Protein AF-A0A3P7K7Q7-F1 (afdb_monomer)

Foldseek 3Di:
DVVVVVVVVVLVVLVVVLVVLLVVLVVVLVVLLVLLVVLLVCLVDLVSLVPPVVLVVSLVSLVVSVVVLVVCPVSLVVSVVSLVVNLVVDDDDDVSVVSVVSNVVSVVSSVVSVVSSVVSNVSSVVSVVVVVVVVVVVVVVVVVVVVVVVVVVVDDDDPDDPVSVVVVVVVVVVVVVVVVD

InterPro domains:
  IPR002017 Spectrin repeat [PF00435] (17-125)
  IPR018159 Spectrin/alpha-actinin [SM00150] (16-125)
  IPR018159 Spectrin/alpha-actinin [cd00176] (17-180)
  IPR050774 KCMF1 and Dystrophin [PTHR12268] (2-121)

Secondary structure (DSSP, 8-state):
-HHHHHHHHHHHHHHHHHHHHHHHHHHHHHHHHHHHHHHHHHHH-TTGGG-HHHHHHHHHHHHHHHHHHHHHHHHHHHHHHHHHHHHHHS-SSHHHHHHHHHHHHHHHHHHHHHHHHHHHHHHHHHHHHHHHHHHHHHHHHHHHHHHHHHHHHH-----S-HHHHHHHHHHHHHHHHHH--

Radius of gyration: 32.77 Å; Cα contacts (8 Å, |Δi|>4): 65; chains: 1; bounding box: 76×27×100 Å

Sequence (181 aa):
MRIRRAVLEATLRSRTDFHTAFTEFEDWLGRIAESLSELETLTANTQSLKDTTKRREWIQKQKELEAELDAHEPVLRSVEEMGRKLGAGLDSGKERSEIQNRLEIVSQRWIDVRSIENSVRKRLTEAEQEWEKLTNTLSSLIGWIEDKSKEMLAQQPVGGSLSTVMAQGAWMKNVEKEMEV

Mean predicted aligned error: 9.01 Å

Organism: Strongylus vulgaris (NCBI:txid40348)

Nearest PDB structures (foldseek):
  5j1g-assembly1_A  TM=6.786E-01  e=1.436E-01  Homo sapiens
  8tn6-assembly1_C  TM=3.604E-01  e=1.978E+00  synthetic construct
  8tn1-assembly1_B  TM=3.758E-01  e=1.978E+00  synthetic construct
  4mu6-assembly1_A  TM=1.785E-01  e=4.250E+00  Legionella pneumophila subsp. pneumophila str. Philadelphia 1

Structure (mmCIF, N/CA/C/O backbone):
data_AF-A0A3P7K7Q7-F1
#
_entry.id   AF-A0A3P7K7Q7-F1
#
loop_
_atom_site.group_PDB
_atom_site.id
_atom_site.type_symbol
_atom_site.label_atom_id
_atom_site.label_alt_id
_atom_site.label_comp_id
_atom_site.label_asym_id
_atom_site.label_entity_id
_atom_site.label_seq_id
_atom_site.pdbx_PDB_ins_code
_atom_site.Cartn_x
_atom_site.Cartn_y
_atom_site.Cartn_z
_atom_site.occupancy
_atom_site.B_iso_or_equiv
_atom_site.auth_seq_id
_atom_site.auth_comp_id
_atom_site.auth_asym_id
_atom_site.auth_atom_id
_atom_site.pdbx_PDB_model_num
ATOM 1 N N . MET A 1 1 ? 17.279 2.742 -51.373 1.00 60.09 1 MET A N 1
ATOM 2 C CA . MET A 1 1 ? 17.567 4.017 -50.668 1.00 60.09 1 MET A CA 1
ATOM 3 C C . MET A 1 1 ? 16.418 4.460 -49.756 1.00 60.09 1 MET A C 1
ATOM 5 O O . MET A 1 1 ? 16.645 4.543 -48.559 1.00 60.09 1 MET A O 1
ATOM 9 N N . ARG A 1 2 ? 15.184 4.671 -50.255 1.00 70.19 2 ARG A N 1
ATOM 10 C CA . ARG A 1 2 ? 14.037 5.131 -49.430 1.00 70.19 2 ARG A CA 1
ATOM 11 C C . ARG A 1 2 ? 13.623 4.168 -48.301 1.00 70.19 2 ARG A C 1
ATOM 13 O O . ARG A 1 2 ? 13.413 4.621 -47.187 1.00 70.19 2 ARG A O 1
ATOM 20 N N . ILE A 1 3 ? 13.600 2.857 -48.563 1.00 73.31 3 ILE A N 1
ATOM 21 C CA . ILE A 1 3 ? 13.227 1.836 -47.561 1.00 73.31 3 ILE A CA 1
ATOM 22 C C . ILE A 1 3 ? 14.225 1.812 -46.393 1.00 73.31 3 ILE A C 1
ATOM 24 O O . ILE A 1 3 ? 13.826 1.892 -45.242 1.00 73.31 3 ILE A O 1
ATOM 28 N N . ARG A 1 4 ? 15.534 1.797 -46.678 1.00 73.06 4 ARG A N 1
ATOM 29 C CA . ARG A 1 4 ? 16.583 1.811 -45.642 1.00 73.06 4 ARG A CA 1
ATOM 30 C C . ARG A 1 4 ? 16.528 3.070 -44.768 1.00 73.06 4 ARG A C 1
ATOM 32 O O . ARG A 1 4 ? 16.727 2.972 -43.566 1.00 73.06 4 ARG A O 1
ATOM 39 N N . ARG A 1 5 ? 16.238 4.233 -45.362 1.00 76.25 5 ARG A N 1
ATOM 40 C CA . ARG A 1 5 ? 16.069 5.496 -44.629 1.00 76.25 5 ARG A CA 1
ATOM 41 C C . ARG A 1 5 ? 14.848 5.460 -43.704 1.00 76.25 5 ARG A C 1
ATOM 43 O O . ARG A 1 5 ? 14.991 5.774 -42.533 1.00 76.25 5 ARG A O 1
ATOM 50 N N . ALA A 1 6 ? 13.697 5.016 -44.209 1.00 78.06 6 ALA A N 1
ATOM 51 C CA . ALA A 1 6 ? 12.478 4.891 -43.409 1.00 78.06 6 ALA A CA 1
ATOM 52 C C . ALA A 1 6 ? 12.645 3.902 -42.241 1.00 78.06 6 ALA A C 1
ATOM 54 O O . ALA A 1 6 ? 12.185 4.171 -41.138 1.00 78.06 6 ALA A O 1
ATOM 55 N N . VAL A 1 7 ? 13.350 2.786 -42.465 1.00 78.94 7 VAL A N 1
ATOM 56 C CA . VAL A 1 7 ? 13.665 1.810 -41.410 1.00 78.94 7 VAL A CA 1
ATOM 57 C C . VAL A 1 7 ? 14.553 2.433 -40.330 1.00 78.94 7 VAL A C 1
ATOM 59 O O . VAL A 1 7 ? 14.232 2.318 -39.155 1.00 78.94 7 VAL A O 1
ATOM 62 N N . LEU A 1 8 ? 15.623 3.143 -40.706 1.00 78.81 8 LEU A N 1
ATOM 63 C CA . LEU A 1 8 ? 16.505 3.815 -39.743 1.00 78.81 8 LEU A CA 1
ATOM 64 C C . LEU A 1 8 ? 15.775 4.899 -38.936 1.00 78.81 8 LEU A C 1
ATOM 66 O O . LEU A 1 8 ? 15.944 4.970 -37.722 1.00 78.81 8 LEU A O 1
ATOM 70 N N . GLU A 1 9 ? 14.950 5.719 -39.593 1.00 82.56 9 GLU A N 1
ATOM 71 C CA . GLU A 1 9 ? 14.137 6.750 -38.932 1.00 82.56 9 GLU A CA 1
ATOM 72 C C . GLU A 1 9 ? 13.134 6.125 -37.943 1.00 82.56 9 GLU A C 1
ATOM 74 O O . GLU A 1 9 ? 12.992 6.615 -36.823 1.00 82.56 9 GLU A O 1
ATOM 79 N N . ALA A 1 10 ? 12.496 5.007 -38.307 1.00 78.56 10 ALA A N 1
ATOM 80 C CA . ALA A 1 10 ? 11.589 4.278 -37.419 1.00 78.56 10 ALA A CA 1
ATOM 81 C C . ALA A 1 10 ? 12.312 3.665 -36.205 1.00 78.56 10 ALA A C 1
ATOM 83 O O . ALA A 1 10 ? 11.818 3.762 -35.082 1.00 78.56 10 ALA A O 1
ATOM 84 N N . THR A 1 11 ? 13.494 3.074 -36.404 1.00 79.50 11 THR A N 1
ATOM 85 C CA . THR A 1 11 ? 14.309 2.511 -35.315 1.00 79.50 11 THR A CA 1
ATOM 86 C C . THR A 1 11 ? 14.795 3.593 -34.351 1.00 79.50 11 THR A C 1
ATOM 88 O O . THR A 1 11 ? 14.711 3.410 -33.138 1.00 79.50 11 THR A O 1
ATOM 91 N N . LEU A 1 12 ? 15.265 4.732 -34.871 1.00 82.00 12 LEU A N 1
ATOM 92 C CA . LEU A 1 12 ? 15.689 5.865 -34.045 1.00 82.00 12 LEU A CA 1
ATOM 93 C C . LEU A 1 12 ? 14.533 6.406 -33.206 1.00 82.00 12 LEU A C 1
ATOM 95 O O . LEU A 1 12 ? 14.694 6.598 -32.005 1.00 82.00 12 LEU A O 1
ATOM 99 N N . ARG A 1 13 ? 13.357 6.578 -33.817 1.00 84.88 13 ARG A N 1
ATOM 100 C CA . ARG A 1 13 ? 12.154 7.020 -33.108 1.00 84.88 13 ARG A CA 1
ATOM 101 C C . ARG A 1 13 ? 11.768 6.055 -31.988 1.00 84.88 13 ARG A C 1
ATOM 103 O O . ARG A 1 13 ? 11.627 6.485 -30.854 1.00 84.88 13 ARG A O 1
ATOM 110 N N . SER A 1 14 ? 11.694 4.755 -32.281 1.00 82.62 14 SER A N 1
ATOM 111 C CA . SER A 1 14 ? 11.372 3.734 -31.274 1.00 82.62 14 SER A CA 1
ATOM 112 C C . SER A 1 14 ? 12.354 3.725 -30.100 1.00 82.62 14 SER A C 1
ATOM 114 O O . SER A 1 14 ? 11.953 3.448 -28.973 1.00 82.62 14 SER A O 1
ATOM 116 N N . ARG A 1 15 ? 13.636 4.009 -30.353 1.00 84.81 15 ARG A N 1
ATOM 117 C CA . ARG A 1 15 ? 14.654 4.122 -29.305 1.00 84.81 15 ARG A CA 1
ATOM 118 C C . ARG A 1 15 ? 14.434 5.360 -28.437 1.00 84.81 15 ARG A C 1
ATOM 120 O O . ARG A 1 15 ? 14.507 5.256 -27.216 1.00 84.81 15 ARG A O 1
ATOM 127 N N . THR A 1 16 ? 14.178 6.518 -29.044 1.00 87.69 16 THR A N 1
ATOM 128 C CA . THR A 1 16 ? 13.884 7.751 -28.301 1.00 87.69 16 THR A CA 1
ATOM 129 C C . THR A 1 16 ? 12.627 7.591 -27.451 1.00 87.69 16 THR A C 1
ATOM 131 O O . THR A 1 16 ? 12.680 7.866 -26.256 1.00 87.69 16 THR A O 1
ATOM 134 N N . ASP A 1 17 ? 11.551 7.057 -28.034 1.00 88.69 17 ASP A N 1
ATOM 135 C CA . ASP A 1 17 ? 10.279 6.826 -27.344 1.00 88.69 17 ASP A CA 1
ATOM 136 C C . ASP A 1 17 ? 10.464 5.905 -26.120 1.00 88.69 17 ASP A C 1
ATOM 138 O O . ASP A 1 17 ? 9.928 6.188 -25.051 1.00 88.69 17 ASP A O 1
ATOM 142 N N . PHE A 1 18 ? 11.286 4.849 -26.233 1.00 89.88 18 PHE A N 1
ATOM 143 C CA . PHE A 1 18 ? 11.633 3.991 -25.094 1.00 89.88 18 PHE A CA 1
ATOM 144 C C . PHE A 1 18 ? 12.357 4.751 -23.983 1.00 89.88 18 PHE A C 1
ATOM 146 O O . PHE A 1 18 ? 11.966 4.637 -22.827 1.00 89.88 18 PHE A O 1
ATOM 153 N N . HIS A 1 19 ? 13.415 5.501 -24.303 1.00 90.19 19 HIS A N 1
ATOM 154 C CA . HIS A 1 19 ? 14.183 6.201 -23.272 1.00 90.19 19 HIS A CA 1
ATOM 155 C C . HIS A 1 19 ? 13.332 7.243 -22.543 1.00 90.19 19 HIS A C 1
ATOM 157 O O . HIS A 1 19 ? 13.436 7.344 -21.324 1.00 90.19 19 HIS A O 1
ATOM 163 N N . THR A 1 20 ? 12.471 7.964 -23.265 1.00 91.94 20 THR A N 1
ATOM 164 C CA . THR A 1 20 ? 11.519 8.906 -22.669 1.00 91.94 20 THR A CA 1
ATOM 165 C C . THR A 1 20 ? 10.537 8.189 -21.748 1.00 91.94 20 THR A C 1
ATOM 167 O O . THR A 1 20 ? 10.482 8.520 -20.568 1.00 91.94 20 THR A O 1
ATOM 170 N N . ALA A 1 21 ? 9.840 7.158 -22.239 1.00 91.06 21 ALA A N 1
ATOM 171 C CA . ALA A 1 21 ? 8.882 6.402 -21.431 1.00 91.06 21 ALA A CA 1
ATOM 172 C C . ALA A 1 21 ? 9.541 5.748 -20.205 1.00 91.06 21 ALA A C 1
ATOM 174 O O . ALA A 1 21 ? 8.939 5.652 -19.138 1.00 91.06 21 ALA A O 1
ATOM 175 N N . PHE A 1 22 ? 10.791 5.304 -20.344 1.00 93.88 22 PHE A N 1
ATOM 176 C CA . PHE A 1 22 ? 11.516 4.675 -19.253 1.00 93.88 22 PHE A CA 1
ATOM 177 C C . PHE A 1 22 ? 11.915 5.676 -18.168 1.00 93.88 22 PHE A C 1
ATOM 179 O O . PHE A 1 22 ? 11.720 5.393 -16.991 1.00 93.88 22 PHE A O 1
ATOM 186 N N . THR A 1 23 ? 12.409 6.856 -18.547 1.00 94.56 23 THR A N 1
ATOM 187 C CA . THR A 1 23 ? 12.712 7.923 -17.585 1.00 94.56 23 THR A CA 1
ATOM 188 C C . THR A 1 23 ? 11.448 8.441 -16.901 1.00 94.56 23 THR A C 1
ATOM 190 O O . THR A 1 23 ? 11.442 8.596 -15.685 1.00 94.56 23 THR A O 1
ATOM 193 N N . GLU A 1 24 ? 10.347 8.612 -17.636 1.00 95.19 24 GLU A N 1
ATOM 194 C CA . GLU A 1 24 ? 9.056 8.977 -17.038 1.00 95.19 24 GLU A CA 1
ATOM 195 C C . GLU A 1 24 ? 8.582 7.937 -16.010 1.00 95.19 24 GLU A C 1
ATOM 197 O O . GLU A 1 24 ? 8.078 8.302 -14.945 1.00 95.19 24 GLU A O 1
ATOM 202 N N . PHE A 1 25 ? 8.784 6.644 -16.295 1.00 95.75 25 PHE A N 1
ATOM 203 C CA . PHE A 1 25 ? 8.482 5.570 -15.352 1.00 95.75 25 PHE A CA 1
ATOM 204 C C . PHE A 1 25 ? 9.413 5.584 -14.131 1.00 95.75 25 PHE A C 1
ATOM 206 O O . PHE A 1 25 ? 8.941 5.402 -13.012 1.00 95.75 25 PHE A O 1
ATOM 213 N N . GLU A 1 26 ? 10.716 5.817 -14.313 1.00 95.88 26 GLU A N 1
ATOM 214 C CA . GLU A 1 26 ? 11.687 5.933 -13.214 1.00 95.88 26 GLU A CA 1
ATOM 215 C C . GLU A 1 26 ? 11.338 7.084 -12.258 1.00 95.88 26 GLU A C 1
ATOM 217 O O . GLU A 1 26 ? 11.381 6.902 -11.034 1.00 95.88 26 GLU A O 1
ATOM 222 N N . ASP A 1 27 ? 10.956 8.238 -12.810 1.00 96.88 27 ASP A N 1
ATOM 223 C CA . ASP A 1 27 ? 10.539 9.420 -12.052 1.00 96.88 27 ASP A CA 1
ATOM 224 C C . ASP A 1 27 ? 9.226 9.163 -11.308 1.00 96.88 27 ASP A C 1
ATOM 226 O O . ASP A 1 27 ? 9.094 9.464 -10.118 1.00 96.88 27 ASP A O 1
ATOM 230 N N . TRP A 1 28 ? 8.249 8.563 -11.991 1.00 97.94 28 TRP A N 1
ATOM 231 C CA . TRP A 1 28 ? 6.994 8.155 -11.372 1.00 97.94 28 TRP A CA 1
ATOM 232 C C . TRP A 1 28 ? 7.220 7.161 -10.224 1.00 97.94 28 TRP A C 1
ATOM 234 O O . TRP A 1 28 ? 6.711 7.380 -9.122 1.00 97.94 28 TRP A O 1
ATOM 244 N N . LEU A 1 29 ? 8.052 6.139 -10.440 1.00 98.00 29 LEU A N 1
ATOM 245 C CA . LEU A 1 29 ? 8.390 5.142 -9.427 1.00 98.00 29 LEU A CA 1
ATOM 246 C C . LEU A 1 29 ? 9.092 5.780 -8.217 1.00 98.00 29 LEU A C 1
ATOM 248 O O . LEU A 1 29 ? 8.905 5.336 -7.087 1.00 98.00 29 LEU A O 1
ATOM 252 N N . GLY A 1 30 ? 9.882 6.837 -8.431 1.00 97.75 30 GLY A N 1
ATOM 253 C CA . GLY A 1 30 ? 10.434 7.663 -7.354 1.00 97.75 30 GLY A CA 1
ATOM 254 C C . GLY A 1 30 ? 9.349 8.310 -6.496 1.00 97.75 30 GLY A C 1
ATOM 255 O O . GLY A 1 30 ? 9.324 8.106 -5.285 1.00 97.75 30 GLY A O 1
ATOM 256 N N . ARG A 1 31 ? 8.407 9.019 -7.125 1.00 98.19 31 ARG A N 1
ATOM 257 C CA . ARG A 1 31 ? 7.330 9.736 -6.416 1.00 98.19 31 ARG A CA 1
ATOM 258 C C . ARG A 1 31 ? 6.418 8.808 -5.617 1.00 98.19 31 ARG A C 1
ATOM 260 O O . ARG A 1 31 ? 6.040 9.133 -4.488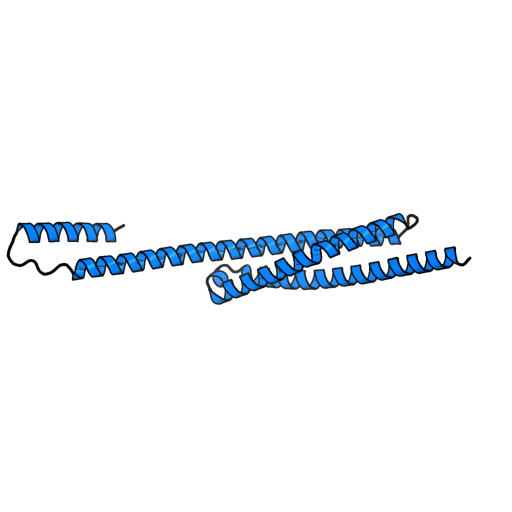 1.00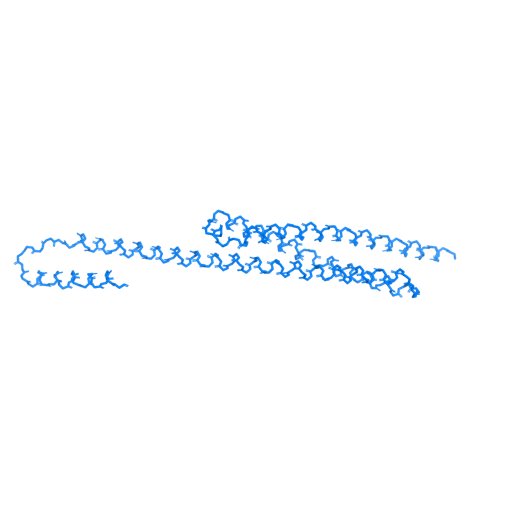 98.19 31 ARG A O 1
ATOM 267 N N . ILE A 1 32 ? 6.056 7.657 -6.187 1.00 97.81 32 ILE A N 1
ATOM 268 C CA . ILE A 1 32 ? 5.187 6.705 -5.488 1.00 97.81 32 ILE A CA 1
ATOM 269 C C . ILE A 1 32 ? 5.924 6.014 -4.337 1.00 97.81 32 ILE A C 1
ATOM 271 O O . ILE A 1 32 ? 5.333 5.811 -3.279 1.00 97.81 32 ILE A O 1
ATOM 275 N N . ALA A 1 33 ? 7.225 5.734 -4.492 1.00 97.69 33 ALA A N 1
ATOM 276 C CA . ALA A 1 33 ? 8.055 5.199 -3.416 1.00 97.69 33 ALA A CA 1
ATOM 277 C C . ALA A 1 33 ? 8.171 6.181 -2.240 1.00 97.69 33 ALA A C 1
ATOM 279 O O . ALA A 1 33 ? 8.029 5.771 -1.091 1.00 97.69 33 ALA A O 1
ATOM 280 N N . GLU A 1 34 ? 8.370 7.474 -2.512 1.00 97.75 34 GLU A N 1
ATOM 281 C CA . GLU A 1 34 ? 8.383 8.518 -1.477 1.00 97.75 34 GLU A CA 1
ATOM 282 C C . GLU A 1 34 ? 7.037 8.602 -0.748 1.00 97.75 34 GLU A C 1
ATOM 284 O O . GLU A 1 34 ? 6.997 8.562 0.482 1.00 97.75 34 GLU A O 1
ATOM 289 N N . SER A 1 35 ? 5.931 8.625 -1.499 1.00 97.75 35 SER A N 1
ATOM 290 C CA . SER A 1 35 ? 4.575 8.675 -0.931 1.00 97.75 35 SER A CA 1
ATOM 291 C C . SER A 1 35 ? 4.261 7.453 -0.058 1.00 97.75 35 SER A C 1
ATOM 293 O O . SER A 1 35 ? 3.635 7.576 0.996 1.00 97.75 35 SER A O 1
ATOM 295 N N . LEU A 1 36 ? 4.700 6.262 -0.478 1.00 97.81 36 LEU A N 1
ATOM 296 C CA . LEU A 1 36 ? 4.550 5.035 0.304 1.00 97.81 36 LEU A CA 1
ATOM 297 C C . LEU A 1 36 ? 5.446 5.018 1.540 1.00 97.81 36 LEU A C 1
ATOM 299 O O . LEU A 1 36 ? 4.994 4.574 2.590 1.00 97.81 36 LEU A O 1
ATOM 303 N N . SER A 1 37 ? 6.676 5.521 1.446 1.00 97.06 37 SER A N 1
ATOM 304 C CA . SER A 1 37 ? 7.590 5.608 2.589 1.00 97.06 37 SER A CA 1
ATOM 305 C C . SER A 1 37 ? 7.083 6.586 3.656 1.00 97.06 37 SER A C 1
ATOM 307 O O . SER A 1 37 ? 7.160 6.308 4.858 1.00 97.06 37 SER A O 1
ATOM 309 N N . GLU A 1 38 ? 6.490 7.705 3.233 1.00 96.94 38 GLU A N 1
ATOM 310 C CA . GLU A 1 38 ? 5.800 8.627 4.135 1.00 96.94 38 GLU A CA 1
ATOM 311 C C . GLU A 1 38 ? 4.637 7.919 4.843 1.00 96.94 38 GLU A C 1
ATOM 313 O O . GLU A 1 38 ? 4.545 7.945 6.074 1.00 96.94 38 GLU A O 1
ATOM 318 N N . LEU A 1 39 ? 3.787 7.217 4.089 1.00 96.75 39 LEU A N 1
ATOM 319 C CA . LEU A 1 39 ? 2.662 6.479 4.658 1.00 96.75 39 LEU A CA 1
ATOM 320 C C . LEU A 1 39 ? 3.119 5.348 5.595 1.00 96.75 39 LEU A C 1
ATOM 322 O O . LEU A 1 39 ? 2.523 5.139 6.654 1.00 96.75 39 LEU A O 1
ATOM 326 N N . GLU A 1 40 ? 4.193 4.640 5.255 1.00 96.94 40 GLU A N 1
ATOM 327 C CA . GLU A 1 40 ? 4.808 3.624 6.109 1.00 96.94 40 GLU A CA 1
ATOM 328 C C . GLU A 1 40 ? 5.269 4.221 7.440 1.00 96.94 40 GLU A C 1
ATOM 330 O O . GLU A 1 40 ? 4.994 3.654 8.500 1.00 96.94 40 GLU A O 1
ATOM 335 N N . THR A 1 41 ? 5.904 5.392 7.393 1.00 96.06 41 THR A N 1
ATOM 336 C CA . THR A 1 41 ? 6.361 6.117 8.583 1.00 96.06 41 THR A CA 1
ATOM 337 C C . THR A 1 41 ? 5.183 6.548 9.456 1.00 96.06 41 THR A C 1
ATOM 339 O O . THR A 1 41 ? 5.192 6.327 10.669 1.00 96.06 41 THR A O 1
ATOM 342 N N . LEU A 1 42 ? 4.132 7.113 8.852 1.00 94.12 42 LEU A N 1
ATOM 343 C CA . LEU A 1 42 ? 2.922 7.537 9.564 1.00 94.12 42 LEU A CA 1
ATOM 344 C C . LEU A 1 42 ? 2.216 6.360 10.250 1.00 94.12 42 LEU A C 1
ATOM 346 O O . LEU A 1 42 ? 1.773 6.470 11.397 1.00 94.12 42 LEU A O 1
ATOM 350 N N . THR A 1 43 ? 2.157 5.217 9.567 1.00 95.25 43 THR A N 1
ATOM 351 C CA . THR A 1 43 ? 1.481 4.004 10.045 1.00 95.25 43 THR A CA 1
ATOM 352 C C . THR A 1 43 ? 2.365 3.111 10.919 1.00 95.25 43 THR A C 1
ATOM 354 O O . THR A 1 43 ? 1.882 2.119 11.460 1.00 95.25 43 THR A O 1
ATOM 357 N N . ALA A 1 44 ? 3.654 3.417 11.098 1.00 93.31 44 ALA A N 1
ATOM 358 C CA . ALA A 1 44 ? 4.553 2.671 11.991 1.00 93.31 44 ALA A CA 1
ATOM 359 C C . ALA A 1 44 ? 4.172 2.809 13.467 1.00 93.31 44 ALA A C 1
ATOM 361 O O . ALA A 1 44 ? 4.364 1.878 14.251 1.00 93.31 44 ALA A O 1
ATOM 362 N N . ASN A 1 45 ? 3.589 3.945 13.851 1.00 90.44 45 ASN A N 1
ATOM 363 C CA . ASN A 1 45 ? 3.128 4.160 15.212 1.00 90.44 45 ASN A CA 1
ATOM 364 C C . ASN A 1 45 ? 1.719 3.583 15.420 1.00 90.44 45 ASN A C 1
ATOM 366 O O . ASN A 1 45 ? 0.713 4.201 15.063 1.00 90.44 45 ASN A O 1
ATOM 370 N N . THR A 1 46 ? 1.644 2.433 16.087 1.00 83.31 46 THR A N 1
ATOM 371 C CA . THR A 1 46 ? 0.384 1.748 16.416 1.00 83.31 46 THR A CA 1
ATOM 372 C C . THR A 1 46 ? -0.549 2.572 17.303 1.00 83.31 46 THR A C 1
ATOM 374 O O . THR A 1 46 ? -1.765 2.412 17.224 1.00 83.31 46 THR A O 1
ATOM 377 N N . GLN A 1 47 ? -0.032 3.505 18.108 1.00 87.69 47 GLN A N 1
ATOM 378 C CA . GLN A 1 47 ? -0.880 4.381 18.916 1.00 87.69 47 GLN A CA 1
ATOM 379 C C . GLN A 1 47 ? -1.654 5.376 18.045 1.00 87.69 47 GLN A C 1
ATOM 381 O O . GLN A 1 47 ? -2.805 5.685 18.351 1.00 87.69 47 GLN A O 1
ATOM 386 N N . SER A 1 48 ? -1.063 5.840 16.942 1.00 88.94 48 SER A N 1
ATOM 387 C CA . SER A 1 48 ? -1.742 6.735 16.002 1.00 88.94 48 SER A CA 1
ATOM 388 C C . SER A 1 48 ? -2.869 6.035 15.238 1.00 88.94 48 SER A C 1
ATOM 390 O O . SER A 1 48 ? -3.836 6.690 14.864 1.00 88.94 48 SER A O 1
ATOM 392 N N . LEU A 1 49 ? -2.786 4.711 15.055 1.00 90.50 49 LEU A N 1
ATOM 393 C CA . LEU A 1 49 ? -3.819 3.901 14.390 1.00 90.50 49 LEU A CA 1
ATOM 394 C C . LEU A 1 49 ? -5.117 3.771 15.206 1.00 90.50 49 LEU A C 1
ATOM 396 O O . LEU A 1 49 ? -6.150 3.371 14.667 1.00 90.50 49 LEU A O 1
ATOM 400 N N . LYS A 1 50 ? -5.098 4.118 16.498 1.00 88.81 50 LYS A N 1
ATOM 401 C CA . LYS A 1 50 ? -6.308 4.148 17.337 1.00 88.81 50 LYS A CA 1
ATOM 402 C C . LYS A 1 50 ? -7.210 5.342 17.021 1.00 88.81 50 LYS A C 1
ATOM 404 O O . LYS A 1 50 ? -8.405 5.291 17.300 1.00 88.81 50 LYS A O 1
ATOM 409 N N . ASP A 1 51 ? -6.657 6.403 16.437 1.00 93.31 51 ASP A N 1
ATOM 410 C CA . ASP A 1 51 ? -7.433 7.545 15.962 1.00 93.31 51 ASP A CA 1
ATOM 411 C C . ASP A 1 51 ? -8.212 7.142 14.703 1.00 93.31 51 ASP A C 1
ATOM 413 O O . ASP A 1 51 ? -7.637 6.878 13.646 1.00 93.31 51 ASP A O 1
ATOM 417 N N . THR A 1 52 ? -9.539 7.086 14.829 1.00 91.50 52 THR A N 1
ATOM 418 C CA . THR A 1 52 ? -10.435 6.642 13.751 1.00 91.50 52 THR A CA 1
ATOM 419 C C . THR A 1 52 ? -10.355 7.551 12.524 1.00 91.50 52 THR A C 1
ATOM 421 O O . THR A 1 52 ? -10.448 7.069 11.395 1.00 91.50 52 THR A O 1
ATOM 424 N N . THR A 1 53 ? -10.156 8.857 12.718 1.00 93.31 53 THR A N 1
ATOM 425 C CA . THR A 1 53 ? -10.077 9.812 11.608 1.00 93.31 53 THR A CA 1
ATOM 426 C C . THR A 1 53 ? -8.806 9.569 10.809 1.00 93.31 53 THR A C 1
ATOM 428 O O . THR A 1 53 ? -8.887 9.329 9.604 1.00 93.31 53 THR A O 1
ATOM 431 N N . LYS A 1 54 ? -7.655 9.513 11.491 1.00 94.00 54 LYS A N 1
ATOM 432 C CA . LYS A 1 54 ? -6.357 9.258 10.848 1.00 94.00 54 LYS A CA 1
ATOM 433 C C . LYS A 1 54 ? -6.312 7.900 10.169 1.00 94.00 54 LYS A C 1
ATOM 435 O O . LYS A 1 54 ? -5.882 7.797 9.026 1.00 94.00 54 LYS A O 1
ATOM 440 N N . ARG A 1 55 ? -6.787 6.849 10.846 1.00 94.69 55 ARG A N 1
ATOM 441 C CA . ARG A 1 55 ? -6.795 5.499 10.276 1.00 94.69 55 ARG A CA 1
ATOM 442 C C . ARG A 1 55 ? -7.613 5.450 8.986 1.00 94.69 55 ARG A C 1
ATOM 444 O O . ARG A 1 55 ? -7.141 4.896 7.999 1.00 94.69 55 ARG A O 1
ATOM 451 N N . ARG A 1 56 ? -8.792 6.081 8.955 1.00 94.75 56 ARG A N 1
ATOM 452 C CA . ARG A 1 56 ? -9.631 6.154 7.749 1.00 94.75 56 ARG A CA 1
ATOM 453 C C . ARG A 1 56 ? -8.958 6.931 6.615 1.00 94.75 56 ARG A C 1
ATOM 455 O O . ARG A 1 56 ? -9.017 6.487 5.471 1.00 94.75 56 ARG A O 1
ATOM 462 N N . GLU A 1 57 ? -8.309 8.053 6.920 1.00 96.31 57 GLU A N 1
ATOM 463 C CA . GLU A 1 57 ? -7.530 8.829 5.944 1.00 96.31 57 GLU A CA 1
ATOM 464 C C . GLU A 1 57 ? -6.377 8.004 5.356 1.00 96.31 57 GLU A C 1
ATOM 466 O O . GLU A 1 57 ? -6.199 7.962 4.140 1.00 96.31 57 GLU A O 1
ATOM 471 N N . TRP A 1 58 ? -5.633 7.283 6.195 1.00 97.50 58 TRP A N 1
ATOM 472 C CA . TRP A 1 58 ? -4.521 6.440 5.754 1.00 97.50 58 TRP A CA 1
ATOM 473 C C . TRP A 1 58 ? -4.967 5.212 4.965 1.00 97.50 58 TRP A C 1
ATOM 475 O O . TRP A 1 58 ? -4.306 4.862 3.992 1.00 97.50 58 TRP A O 1
ATOM 485 N N . ILE A 1 59 ? -6.099 4.594 5.317 1.00 97.19 59 ILE A N 1
ATOM 486 C CA . ILE A 1 59 ? -6.715 3.527 4.512 1.00 97.19 59 ILE A CA 1
ATOM 487 C C . ILE A 1 59 ? -7.087 4.057 3.126 1.00 97.19 59 ILE A C 1
ATOM 489 O O . ILE A 1 59 ? -6.822 3.398 2.124 1.00 97.19 59 ILE A O 1
ATOM 493 N N . GLN A 1 60 ? -7.686 5.246 3.049 1.00 97.75 60 GLN A N 1
ATOM 494 C CA . GLN A 1 60 ? -8.036 5.853 1.768 1.00 97.75 60 GLN A CA 1
ATOM 495 C C . GLN A 1 60 ? -6.782 6.142 0.932 1.00 97.75 60 GLN A C 1
ATOM 497 O O . GLN A 1 60 ? -6.726 5.770 -0.239 1.00 97.75 60 GLN A O 1
ATOM 502 N N . LYS A 1 61 ? -5.745 6.717 1.551 1.00 97.69 61 LYS A N 1
ATOM 503 C CA . LYS A 1 61 ? -4.469 6.985 0.883 1.00 97.69 61 LYS A CA 1
ATOM 504 C C . LYS A 1 61 ? -3.776 5.704 0.409 1.00 97.69 61 LYS A C 1
ATOM 506 O O . LYS A 1 61 ? -3.259 5.683 -0.703 1.00 97.69 61 LYS A O 1
ATOM 511 N N . GLN A 1 62 ? -3.781 4.638 1.214 1.00 98.06 62 GLN A N 1
ATOM 512 C CA . GLN A 1 62 ? -3.234 3.336 0.816 1.00 98.06 62 GLN A CA 1
ATOM 513 C C . GLN A 1 62 ? -3.953 2.798 -0.427 1.00 98.06 62 GLN A C 1
ATOM 515 O O . GLN A 1 62 ? -3.280 2.402 -1.371 1.00 98.06 62 GLN A O 1
ATOM 520 N N . LYS A 1 63 ? -5.290 2.853 -0.472 1.00 98.19 63 LYS A N 1
ATOM 521 C CA . LYS A 1 63 ? -6.074 2.402 -1.636 1.00 98.19 63 LYS A CA 1
ATOM 522 C C . LYS A 1 63 ? -5.786 3.205 -2.902 1.00 98.19 63 LYS A C 1
ATOM 524 O O . LYS A 1 63 ? -5.767 2.643 -3.992 1.00 98.19 63 LYS A O 1
ATOM 529 N N . GLU A 1 64 ? -5.579 4.513 -2.774 1.00 98.25 64 GLU A N 1
ATOM 530 C CA . GLU A 1 64 ? -5.189 5.367 -3.903 1.00 98.25 64 GLU A CA 1
ATOM 531 C C . GLU A 1 64 ? -3.818 4.970 -4.459 1.00 98.25 64 GLU A C 1
ATOM 533 O O . GLU A 1 64 ? -3.668 4.836 -5.671 1.00 98.25 64 GLU A O 1
ATOM 538 N N . LEU A 1 65 ? -2.841 4.729 -3.578 1.00 97.88 65 LEU A N 1
ATOM 539 C CA . LEU A 1 65 ? -1.500 4.283 -3.966 1.00 97.88 65 LEU A CA 1
ATOM 540 C C . LEU A 1 65 ? -1.522 2.873 -4.578 1.00 97.88 65 LEU A C 1
ATOM 542 O O . LEU A 1 65 ? -0.841 2.630 -5.569 1.00 97.88 65 LEU A O 1
ATOM 546 N N . GLU A 1 66 ? -2.327 1.957 -4.032 1.00 98.19 66 GLU A N 1
ATOM 547 C CA . GLU A 1 66 ? -2.544 0.614 -4.588 1.00 98.19 66 GLU A CA 1
ATOM 548 C C . GLU A 1 66 ? -3.128 0.690 -6.006 1.00 98.19 66 GLU A C 1
ATOM 550 O O . GLU A 1 66 ? -2.590 0.078 -6.928 1.00 98.19 66 GLU A O 1
ATOM 555 N N . ALA A 1 67 ? -4.157 1.518 -6.213 1.00 98.12 67 ALA A N 1
ATOM 556 C CA . ALA A 1 67 ? -4.748 1.729 -7.531 1.00 98.12 67 ALA A CA 1
ATOM 557 C C . ALA A 1 67 ? -3.755 2.349 -8.530 1.00 98.12 67 ALA A C 1
ATOM 559 O O . ALA A 1 67 ? -3.742 1.976 -9.705 1.00 98.12 67 ALA A O 1
ATOM 560 N N . GLU A 1 68 ? -2.915 3.284 -8.081 1.00 97.31 68 GLU A N 1
ATOM 56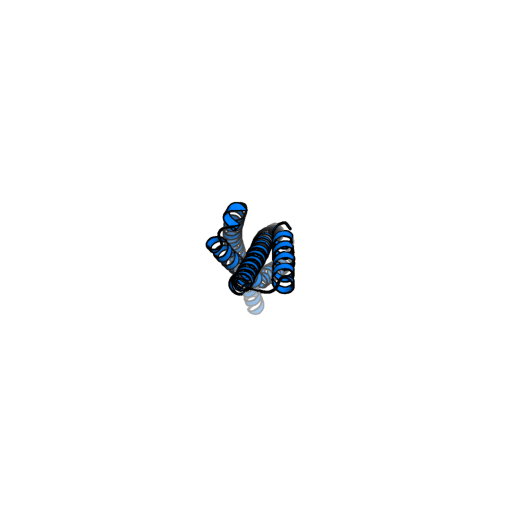1 C CA . GLU A 1 68 ? -1.881 3.893 -8.919 1.00 97.31 68 GLU A CA 1
ATOM 562 C C . GLU A 1 68 ? -0.802 2.878 -9.322 1.00 97.31 68 GLU A C 1
ATOM 564 O O . GLU A 1 68 ? -0.411 2.844 -10.492 1.00 97.31 68 GLU A O 1
ATOM 569 N N . LEU A 1 69 ? -0.366 2.014 -8.397 1.00 97.62 69 LEU A N 1
ATOM 570 C CA . LEU A 1 69 ? 0.536 0.900 -8.698 1.00 97.62 69 LEU A CA 1
ATOM 571 C C . LEU A 1 69 ? -0.092 -0.047 -9.721 1.00 97.62 69 LEU A C 1
ATOM 573 O O . LEU A 1 69 ? 0.504 -0.309 -10.762 1.00 97.62 69 LEU A O 1
ATOM 577 N N . ASP A 1 70 ? -1.311 -0.516 -9.477 1.00 97.62 70 ASP A N 1
ATOM 578 C CA . ASP A 1 70 ? -1.972 -1.471 -10.367 1.00 97.62 70 ASP A CA 1
ATOM 579 C C . ASP A 1 70 ? -2.168 -0.894 -11.786 1.00 97.62 70 ASP A C 1
ATOM 581 O O . ASP A 1 70 ? -2.012 -1.607 -12.780 1.00 97.62 70 ASP A O 1
ATOM 585 N N . ALA A 1 71 ? -2.422 0.416 -11.907 1.00 96.56 71 ALA A N 1
ATOM 586 C CA . ALA A 1 71 ? -2.518 1.106 -13.195 1.00 96.56 71 ALA A CA 1
ATOM 587 C C . ALA A 1 71 ? -1.179 1.198 -13.955 1.00 96.56 71 ALA A C 1
ATOM 589 O O . ALA A 1 71 ? -1.179 1.254 -15.188 1.00 96.56 71 ALA A O 1
ATOM 590 N N . HIS A 1 72 ? -0.045 1.199 -13.250 1.00 96.25 72 HIS A N 1
ATOM 591 C CA . HIS A 1 72 ? 1.296 1.305 -13.839 1.00 96.25 72 HIS A CA 1
ATOM 592 C C . HIS A 1 72 ? 1.988 -0.044 -14.053 1.00 96.25 72 HIS A C 1
ATOM 594 O O . HIS A 1 72 ? 2.989 -0.113 -14.770 1.00 96.25 72 HIS A O 1
ATOM 600 N N . GLU A 1 73 ? 1.443 -1.139 -13.523 1.00 95.56 73 GLU A N 1
ATOM 601 C CA . GLU A 1 73 ? 1.972 -2.481 -13.770 1.00 95.56 73 GLU A CA 1
ATOM 602 C C . GLU A 1 73 ? 2.054 -2.841 -15.276 1.00 95.56 73 GLU A C 1
ATOM 604 O O . GLU A 1 73 ? 3.071 -3.395 -15.710 1.00 95.56 73 GLU A O 1
ATOM 609 N N . PRO A 1 74 ? 1.073 -2.489 -16.136 1.00 95.25 74 PRO A N 1
ATOM 610 C CA . PRO A 1 74 ? 1.197 -2.684 -17.582 1.00 95.25 74 PRO A CA 1
ATOM 611 C C . PRO A 1 74 ? 2.312 -1.842 -18.219 1.00 95.25 74 PRO A C 1
ATOM 613 O O . PRO A 1 74 ? 2.931 -2.281 -19.192 1.00 95.25 74 PRO A O 1
ATOM 616 N N . VAL A 1 75 ? 2.584 -0.647 -17.682 1.00 92.81 75 VAL A N 1
ATOM 617 C CA . VAL A 1 75 ? 3.642 0.249 -18.178 1.00 92.81 75 VAL A CA 1
ATOM 618 C C . VAL A 1 75 ? 5.011 -0.365 -17.910 1.00 92.81 75 VAL A C 1
ATOM 620 O O . VAL A 1 75 ? 5.818 -0.437 -18.837 1.00 92.81 75 VAL A O 1
ATOM 623 N N . LEU A 1 76 ? 5.235 -0.905 -16.706 1.00 93.00 76 LEU A N 1
ATOM 624 C CA . LEU A 1 76 ? 6.450 -1.655 -16.371 1.00 93.00 76 LEU A CA 1
ATOM 625 C C . LEU A 1 76 ? 6.697 -2.783 -17.380 1.00 93.00 76 LEU A C 1
ATOM 627 O O . LEU A 1 76 ? 7.761 -2.846 -17.993 1.00 93.00 76 LEU A O 1
ATOM 631 N N . ARG A 1 77 ? 5.681 -3.620 -17.632 1.00 94.25 77 ARG A N 1
ATOM 632 C CA . ARG A 1 77 ? 5.780 -4.729 -18.599 1.00 94.25 77 ARG A CA 1
ATOM 633 C C . ARG A 1 77 ? 6.097 -4.234 -20.012 1.00 94.25 77 ARG A C 1
ATOM 635 O O . ARG A 1 77 ? 6.885 -4.854 -20.726 1.00 94.25 77 ARG A O 1
ATOM 642 N N . SER A 1 78 ? 5.491 -3.121 -20.429 1.00 92.62 78 SER A N 1
ATOM 643 C CA . SER A 1 78 ? 5.740 -2.518 -21.742 1.00 92.62 78 SER A CA 1
ATOM 644 C C . SER A 1 78 ? 7.172 -1.994 -21.867 1.00 92.62 78 SER A C 1
ATOM 646 O O . SER A 1 78 ? 7.817 -2.205 -22.894 1.00 92.62 78 SER A O 1
ATOM 648 N N . VAL A 1 79 ? 7.684 -1.333 -20.828 1.00 91.88 79 VAL A N 1
ATOM 649 C CA . VAL A 1 79 ? 9.065 -0.839 -20.755 1.00 91.88 79 VAL A CA 1
ATOM 650 C C . VAL A 1 79 ? 10.058 -2.003 -20.778 1.00 91.88 79 VAL A C 1
ATOM 652 O O . VAL A 1 79 ? 11.002 -1.973 -21.565 1.00 91.88 79 VAL A O 1
ATOM 655 N N . GLU A 1 80 ? 9.823 -3.065 -20.006 1.00 91.19 80 GLU A N 1
ATOM 656 C CA . GLU A 1 80 ? 10.662 -4.272 -20.009 1.00 91.19 80 GLU A CA 1
ATOM 657 C C . GLU A 1 80 ? 10.706 -4.943 -21.389 1.00 91.19 80 GLU A C 1
ATOM 659 O O . GLU A 1 80 ? 11.776 -5.322 -21.874 1.00 91.19 80 GLU A O 1
ATOM 664 N N . GLU A 1 81 ? 9.558 -5.064 -22.058 1.00 91.56 81 GLU A N 1
ATOM 665 C CA . GLU A 1 81 ? 9.469 -5.666 -23.389 1.00 91.56 81 GLU A CA 1
ATOM 666 C C . GLU A 1 81 ? 10.151 -4.802 -24.461 1.00 91.56 81 GLU A C 1
ATOM 668 O O . GLU A 1 81 ? 10.892 -5.320 -25.303 1.00 91.56 81 GLU A O 1
ATOM 673 N N . MET A 1 82 ? 9.949 -3.479 -24.433 1.00 89.25 82 MET A N 1
ATOM 674 C CA . MET A 1 82 ? 10.642 -2.552 -25.336 1.00 89.25 82 MET A CA 1
ATOM 675 C C . MET A 1 82 ? 12.154 -2.572 -25.105 1.00 89.25 82 MET A C 1
ATOM 677 O O . MET A 1 82 ? 12.918 -2.660 -26.068 1.00 89.25 82 MET A O 1
ATOM 681 N N . GLY A 1 83 ? 12.591 -2.568 -23.846 1.00 88.38 83 GLY A N 1
ATOM 682 C CA . GLY A 1 83 ? 14.001 -2.634 -23.486 1.00 88.38 83 GLY A CA 1
ATOM 683 C C . GLY A 1 83 ? 14.660 -3.940 -23.936 1.00 88.38 83 GLY A C 1
ATOM 684 O O . GLY A 1 83 ? 15.763 -3.917 -24.483 1.00 88.38 83 GLY A O 1
ATOM 685 N N . ARG A 1 84 ? 13.952 -5.073 -23.833 1.00 87.75 84 ARG A N 1
ATOM 686 C CA . ARG A 1 84 ? 14.414 -6.370 -24.354 1.00 87.75 84 ARG A CA 1
ATOM 687 C C . ARG A 1 84 ? 14.551 -6.369 -25.877 1.00 87.75 84 ARG A C 1
ATOM 689 O O . ARG A 1 84 ? 15.558 -6.854 -26.395 1.00 87.75 84 ARG A O 1
ATOM 696 N N . LYS A 1 85 ? 13.574 -5.808 -26.602 1.00 86.94 85 LYS A N 1
ATOM 697 C CA . LYS A 1 85 ? 13.617 -5.676 -28.072 1.00 86.94 85 LYS A CA 1
ATOM 698 C C . LYS A 1 85 ? 14.774 -4.799 -28.534 1.00 86.94 85 LYS A C 1
ATOM 700 O O . LYS A 1 85 ? 15.495 -5.185 -29.452 1.00 86.94 85 LYS A O 1
ATOM 705 N N . LEU A 1 86 ? 14.978 -3.654 -27.885 1.00 84.06 86 LEU A N 1
ATOM 706 C CA . LEU A 1 86 ? 16.106 -2.770 -28.175 1.00 84.06 86 LEU A CA 1
ATOM 707 C C . LEU A 1 86 ? 17.434 -3.464 -27.863 1.00 84.06 86 LEU A C 1
ATOM 709 O O . LEU A 1 86 ? 18.321 -3.479 -28.709 1.00 84.06 86 LEU A O 1
ATOM 713 N N . GLY A 1 87 ? 17.542 -4.143 -26.719 1.00 83.19 87 GLY A N 1
ATOM 714 C CA . GLY A 1 87 ? 18.725 -4.923 -26.356 1.00 83.19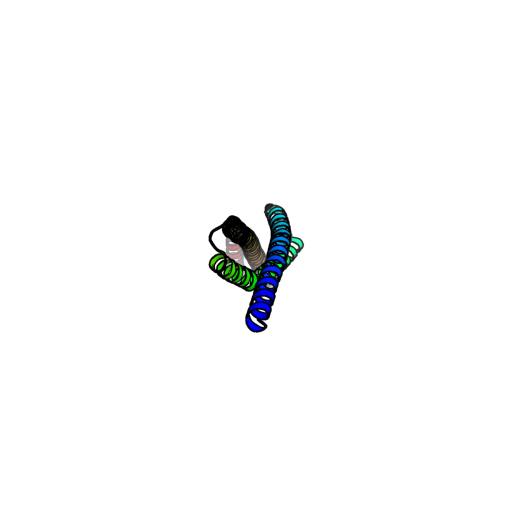 87 GLY A CA 1
ATOM 715 C C . GLY A 1 87 ? 19.052 -6.056 -27.338 1.00 83.19 87 GLY A C 1
ATOM 716 O O . GLY A 1 87 ? 20.226 -6.347 -27.557 1.00 83.19 87 GLY A O 1
ATOM 717 N N . ALA A 1 88 ? 18.043 -6.678 -27.954 1.00 81.38 88 ALA A N 1
ATOM 718 C CA . ALA A 1 88 ? 18.229 -7.712 -28.975 1.00 81.38 88 ALA A CA 1
ATOM 719 C C . ALA A 1 88 ? 18.658 -7.151 -30.343 1.00 81.38 88 ALA A C 1
ATOM 721 O O . ALA A 1 88 ? 19.339 -7.847 -31.092 1.00 81.38 88 ALA A O 1
ATOM 722 N N . GLY A 1 89 ? 18.262 -5.916 -30.668 1.00 73.38 89 GLY A N 1
ATOM 723 C CA . GLY A 1 89 ? 18.620 -5.234 -31.917 1.00 73.38 89 GLY A CA 1
ATOM 724 C C . GLY A 1 89 ? 19.971 -4.511 -31.889 1.00 73.38 89 GLY A C 1
ATOM 725 O O . GLY A 1 89 ? 20.440 -4.067 -32.935 1.00 73.38 89 GLY A O 1
ATOM 726 N N . LEU A 1 90 ? 20.589 -4.378 -30.712 1.00 74.44 90 LEU A N 1
ATOM 727 C CA . LEU A 1 90 ? 21.919 -3.800 -30.536 1.00 74.44 90 LEU A CA 1
ATOM 728 C C . LEU A 1 90 ? 22.991 -4.894 -30.661 1.00 74.44 90 LEU A C 1
ATOM 730 O O . LEU A 1 90 ? 22.971 -5.877 -29.912 1.00 74.44 90 LEU A O 1
ATOM 734 N N . ASP A 1 91 ? 23.968 -4.696 -31.552 1.00 63.22 91 ASP A N 1
ATOM 735 C CA . ASP A 1 91 ? 25.200 -5.490 -31.546 1.00 63.22 91 ASP A CA 1
ATOM 736 C C . ASP A 1 91 ? 25.875 -5.330 -30.174 1.00 63.22 91 ASP A C 1
ATOM 738 O O . ASP A 1 91 ? 25.985 -4.221 -29.644 1.00 63.22 91 ASP A O 1
ATOM 742 N N . SER A 1 92 ? 26.253 -6.453 -29.557 1.00 61.34 92 SER A N 1
ATOM 743 C CA . SER A 1 92 ? 26.721 -6.539 -28.167 1.00 61.34 92 SER A CA 1
ATOM 744 C C . SER A 1 92 ? 27.703 -5.417 -27.804 1.00 61.34 92 SER A C 1
ATOM 746 O O . SER A 1 92 ? 28.815 -5.364 -28.329 1.00 61.34 92 SER A O 1
ATOM 748 N N . GLY A 1 93 ? 27.294 -4.539 -26.884 1.00 78.00 93 GLY A N 1
ATOM 749 C CA . GLY A 1 93 ? 28.052 -3.352 -26.499 1.00 78.00 93 GLY A CA 1
ATOM 750 C C . GLY A 1 93 ? 27.528 -2.691 -25.221 1.00 78.00 93 GLY A C 1
ATOM 751 O O . GLY A 1 93 ? 26.534 -3.127 -24.639 1.00 78.00 93 GLY A O 1
ATOM 752 N N . LYS A 1 94 ? 28.207 -1.612 -24.809 1.00 80.31 94 LYS A N 1
ATOM 753 C CA . LYS A 1 94 ? 27.966 -0.840 -23.571 1.00 80.31 9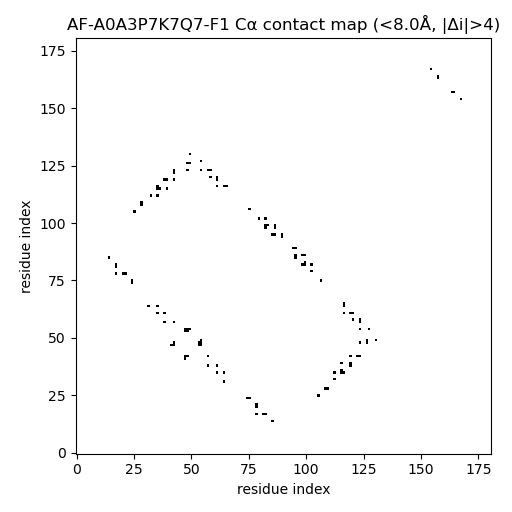4 LYS A CA 1
ATOM 754 C C . LYS A 1 94 ? 26.505 -0.401 -23.383 1.00 80.31 94 LYS A C 1
ATOM 756 O O . LYS A 1 94 ? 25.994 -0.414 -22.268 1.00 80.31 94 LYS A O 1
ATOM 761 N N . GLU A 1 95 ? 25.828 -0.052 -24.472 1.00 80.75 95 GLU A N 1
ATOM 762 C CA . GLU A 1 95 ? 24.439 0.420 -24.446 1.00 80.75 95 GLU A CA 1
ATOM 763 C C . GLU A 1 95 ? 23.453 -0.678 -24.017 1.00 80.75 95 GLU A C 1
ATOM 765 O O . GLU A 1 95 ? 22.570 -0.446 -23.194 1.00 80.75 95 GLU A O 1
ATOM 770 N N . ARG A 1 96 ? 23.641 -1.909 -24.508 1.00 84.62 96 ARG A N 1
ATOM 771 C CA . ARG A 1 96 ? 22.798 -3.050 -24.131 1.00 84.62 96 ARG A CA 1
ATOM 772 C C . ARG A 1 96 ? 22.923 -3.368 -22.640 1.00 84.62 96 ARG A C 1
ATOM 774 O O . ARG A 1 96 ? 21.912 -3.617 -21.991 1.00 84.62 96 ARG A O 1
ATOM 781 N N . SER A 1 97 ? 24.145 -3.351 -22.100 1.00 86.62 97 SER A N 1
ATOM 782 C CA . SER A 1 97 ? 24.370 -3.574 -20.666 1.00 86.62 97 SER A CA 1
ATOM 783 C C . SER A 1 97 ? 23.770 -2.469 -19.800 1.00 86.62 97 SER A C 1
ATOM 785 O O . SER A 1 97 ? 23.267 -2.751 -18.720 1.00 86.62 97 SER A O 1
ATOM 787 N N . GLU A 1 98 ? 23.791 -1.221 -20.272 1.00 88.50 98 GLU A N 1
ATOM 788 C CA . GLU A 1 98 ? 23.209 -0.092 -19.546 1.00 88.50 98 GLU A CA 1
ATOM 789 C C . GLU A 1 98 ? 21.684 -0.206 -19.447 1.00 88.50 98 GLU A C 1
ATOM 791 O O . GLU A 1 98 ? 21.133 -0.069 -18.357 1.00 88.50 98 GLU A O 1
ATOM 796 N N . ILE A 1 99 ? 21.008 -0.523 -20.559 1.00 88.25 99 ILE A N 1
ATOM 797 C CA . ILE A 1 99 ? 19.554 -0.744 -20.576 1.00 88.25 99 ILE A CA 1
ATOM 798 C C . ILE A 1 99 ? 19.180 -1.907 -19.651 1.00 88.25 99 ILE A C 1
ATOM 800 O O . ILE A 1 99 ? 18.265 -1.768 -18.844 1.00 88.25 99 ILE A O 1
ATOM 804 N N . GLN A 1 100 ? 19.905 -3.026 -19.730 1.00 90.12 100 GLN A N 1
ATOM 805 C CA . GLN A 1 100 ? 19.637 -4.199 -18.897 1.00 90.12 100 GLN A CA 1
ATOM 806 C C . GLN A 1 100 ? 19.800 -3.894 -17.401 1.00 90.12 100 GLN A C 1
ATOM 808 O O . GLN A 1 100 ? 18.910 -4.206 -16.617 1.00 90.12 100 GLN A O 1
ATOM 813 N N . ASN A 1 101 ? 20.891 -3.226 -17.015 1.00 92.50 101 ASN A N 1
ATOM 814 C CA . ASN A 1 101 ? 21.132 -2.844 -15.623 1.00 92.50 101 ASN A CA 1
ATOM 815 C C . ASN A 1 101 ? 20.041 -1.901 -15.094 1.00 92.50 101 ASN A C 1
ATOM 817 O O . ASN A 1 101 ? 19.529 -2.084 -13.995 1.00 92.50 101 ASN A O 1
ATOM 821 N N . ARG A 1 102 ? 19.635 -0.903 -15.889 1.00 92.75 102 ARG A N 1
ATOM 822 C CA . ARG A 1 102 ? 18.545 -0.001 -15.493 1.00 92.75 102 ARG A CA 1
ATOM 823 C C . ARG A 1 102 ? 17.222 -0.746 -15.320 1.00 92.75 102 ARG A C 1
ATOM 825 O O . ARG A 1 102 ? 16.519 -0.491 -14.348 1.00 92.75 102 ARG A O 1
ATOM 832 N N . LEU A 1 103 ? 16.886 -1.672 -16.223 1.00 93.88 103 LEU A N 1
ATOM 833 C CA . LEU A 1 103 ? 15.677 -2.496 -16.102 1.00 93.88 103 LEU A CA 1
ATOM 834 C C . LEU A 1 103 ? 15.695 -3.341 -14.825 1.00 93.88 103 LEU A C 1
ATOM 836 O O . LEU A 1 103 ? 14.688 -3.404 -14.129 1.00 93.88 103 LEU A O 1
ATOM 840 N N . GLU A 1 104 ? 16.837 -3.943 -14.489 1.00 94.75 104 GLU A N 1
ATOM 841 C CA . GLU A 1 104 ? 17.006 -4.711 -13.251 1.00 94.75 104 GLU A CA 1
ATOM 842 C C . GLU A 1 104 ? 16.816 -3.838 -12.007 1.00 94.75 104 GLU A C 1
ATOM 844 O O . GLU A 1 104 ? 16.066 -4.213 -11.107 1.00 94.75 104 GLU A O 1
ATOM 849 N N . ILE A 1 105 ? 17.416 -2.643 -11.981 1.00 95.06 105 ILE A N 1
ATOM 850 C CA . ILE A 1 105 ? 17.238 -1.678 -10.886 1.00 95.06 105 ILE A CA 1
ATOM 851 C C . ILE A 1 105 ? 15.762 -1.296 -10.734 1.00 95.06 105 ILE A C 1
ATOM 853 O O . ILE A 1 105 ? 15.238 -1.277 -9.621 1.00 95.06 105 ILE A O 1
ATOM 857 N N . VAL A 1 106 ? 15.080 -0.990 -11.837 1.00 95.69 106 VAL A N 1
ATOM 858 C CA . VAL A 1 106 ? 13.671 -0.583 -11.820 1.00 95.69 106 VAL A CA 1
ATOM 859 C C . VAL A 1 106 ? 12.755 -1.727 -11.383 1.00 95.69 106 VAL A C 1
ATOM 861 O O . VAL A 1 106 ? 11.863 -1.506 -10.566 1.00 95.69 106 VAL A O 1
ATOM 864 N N . SER A 1 107 ? 13.003 -2.947 -11.859 1.00 95.38 107 SER A N 1
ATOM 865 C CA . SER A 1 107 ? 12.254 -4.142 -11.462 1.00 95.38 107 SER A CA 1
ATOM 866 C C . SER A 1 107 ? 12.449 -4.459 -9.974 1.00 95.38 107 SER A C 1
ATOM 868 O O . SER A 1 107 ? 11.476 -4.706 -9.262 1.00 95.38 107 SER A O 1
ATOM 870 N N . GLN A 1 108 ? 13.674 -4.334 -9.450 1.00 97.25 108 GLN A N 1
ATOM 871 C CA . GLN A 1 108 ? 13.926 -4.490 -8.015 1.00 97.25 108 GLN A CA 1
ATOM 872 C C . GLN A 1 108 ? 13.213 -3.410 -7.192 1.00 97.25 108 GLN A C 1
ATOM 874 O O . GLN A 1 108 ? 12.507 -3.731 -6.239 1.00 97.25 108 GLN A O 1
ATOM 879 N N . ARG A 1 109 ? 13.322 -2.135 -7.589 1.00 97.44 109 ARG A N 1
ATOM 880 C CA . ARG A 1 109 ? 12.619 -1.033 -6.911 1.00 97.44 109 ARG A CA 1
ATOM 881 C C . ARG A 1 109 ? 11.107 -1.236 -6.914 1.00 97.44 109 ARG A C 1
ATOM 883 O O . ARG A 1 109 ? 10.458 -0.946 -5.916 1.00 97.44 109 ARG A O 1
ATOM 890 N N . TRP A 1 110 ? 10.543 -1.740 -8.009 1.00 97.88 110 TRP A N 1
ATOM 891 C CA . TRP A 1 110 ? 9.125 -2.081 -8.086 1.00 97.88 110 TRP A CA 1
ATOM 892 C C . TRP A 1 110 ? 8.728 -3.141 -7.053 1.00 97.88 110 TRP A C 1
ATOM 894 O O . TRP A 1 110 ? 7.725 -2.980 -6.354 1.00 97.88 110 TRP A O 1
ATOM 904 N N . ILE A 1 111 ? 9.524 -4.207 -6.925 1.00 97.94 111 ILE A N 1
ATOM 905 C CA . ILE A 1 111 ? 9.306 -5.262 -5.925 1.00 97.94 111 ILE A CA 1
ATOM 906 C C . ILE A 1 111 ? 9.350 -4.675 -4.510 1.00 97.94 111 ILE A C 1
ATOM 908 O O . ILE A 1 111 ? 8.460 -4.958 -3.706 1.00 97.94 111 ILE A O 1
ATOM 912 N N . ASP A 1 112 ? 10.339 -3.831 -4.218 1.00 97.75 112 ASP A N 1
ATOM 913 C CA . ASP A 1 112 ? 10.493 -3.198 -2.906 1.00 97.75 112 ASP A CA 1
ATOM 914 C C . ASP A 1 112 ? 9.285 -2.305 -2.576 1.00 97.75 112 ASP A C 1
ATOM 916 O O . ASP A 1 112 ? 8.701 -2.411 -1.497 1.00 97.75 112 ASP A O 1
ATOM 920 N N . VAL A 1 113 ? 8.842 -1.490 -3.538 1.00 98.12 113 VAL A N 1
ATOM 921 C CA . VAL A 1 113 ? 7.652 -0.635 -3.418 1.00 98.12 113 VAL A CA 1
ATOM 922 C C . VAL A 1 113 ? 6.390 -1.462 -3.152 1.00 98.12 113 VAL A C 1
ATOM 924 O O . VAL A 1 113 ? 5.625 -1.138 -2.242 1.00 98.12 113 VAL A O 1
ATOM 927 N N . ARG A 1 114 ? 6.184 -2.568 -3.881 1.00 98.19 114 ARG A N 1
ATOM 928 C CA . ARG A 1 114 ? 5.050 -3.480 -3.639 1.00 98.19 114 ARG A CA 1
ATOM 929 C C . ARG A 1 114 ? 5.146 -4.165 -2.277 1.00 98.19 114 ARG A C 1
ATOM 931 O O . ARG A 1 114 ? 4.120 -4.423 -1.654 1.00 98.19 114 ARG A O 1
ATOM 938 N N . SER A 1 115 ? 6.346 -4.465 -1.792 1.00 98.25 115 SER A N 1
ATOM 939 C CA . SER A 1 115 ? 6.543 -5.038 -0.456 1.00 98.25 115 SER A CA 1
ATOM 940 C C . SER A 1 115 ? 6.119 -4.060 0.647 1.00 98.25 115 SER A C 1
ATOM 942 O O . SER A 1 115 ? 5.362 -4.431 1.550 1.00 98.25 115 SER A O 1
ATOM 944 N N . ILE A 1 116 ? 6.540 -2.794 0.538 1.00 97.38 116 ILE A N 1
ATOM 945 C CA . ILE A 1 116 ? 6.163 -1.724 1.474 1.00 97.38 116 ILE A CA 1
ATOM 946 C C . ILE A 1 116 ? 4.647 -1.510 1.460 1.00 97.38 116 ILE A C 1
ATOM 948 O O . ILE A 1 116 ? 4.020 -1.519 2.520 1.00 97.38 116 ILE A O 1
ATOM 952 N N . GLU A 1 117 ? 4.043 -1.384 0.275 1.00 98.25 117 GLU A N 1
ATOM 953 C CA . GLU A 1 117 ? 2.592 -1.225 0.127 1.00 98.25 117 GLU A CA 1
ATOM 954 C C . GLU A 1 117 ? 1.829 -2.349 0.842 1.00 98.25 117 GLU A C 1
ATOM 956 O O . GLU A 1 117 ? 0.965 -2.078 1.678 1.00 98.25 117 GLU A O 1
ATOM 961 N N . ASN A 1 118 ? 2.224 -3.605 0.622 1.00 98.19 118 ASN A N 1
ATOM 962 C CA . ASN A 1 118 ? 1.595 -4.755 1.264 1.00 98.19 118 ASN A CA 1
ATOM 963 C C . ASN A 1 118 ? 1.737 -4.734 2.794 1.00 98.19 118 ASN A C 1
ATOM 965 O O . ASN A 1 118 ? 0.795 -5.084 3.510 1.00 98.19 118 ASN A O 1
ATOM 969 N N . SER A 1 119 ? 2.902 -4.326 3.307 1.00 97.56 119 SER A N 1
ATOM 970 C CA . SER A 1 119 ? 3.153 -4.176 4.747 1.00 97.56 119 SER A CA 1
ATOM 971 C C . SER A 1 119 ? 2.229 -3.126 5.371 1.00 97.56 119 SER A C 1
ATOM 973 O O . SER A 1 119 ? 1.594 -3.384 6.400 1.00 97.56 119 SER A O 1
ATOM 975 N N . VAL A 1 120 ? 2.099 -1.966 4.721 1.00 97.69 120 VAL A N 1
ATOM 976 C CA . VAL A 1 120 ? 1.209 -0.878 5.149 1.00 97.69 120 VAL A CA 1
ATOM 977 C C . VAL A 1 120 ? -0.252 -1.322 5.110 1.00 97.69 120 VAL A C 1
ATOM 979 O O . VAL A 1 120 ? -0.965 -1.183 6.107 1.00 97.69 120 VAL A O 1
ATOM 982 N N . ARG A 1 121 ? -0.693 -1.920 3.998 1.00 97.94 121 ARG A N 1
ATOM 983 C CA . ARG A 1 121 ? -2.057 -2.434 3.812 1.00 97.94 121 ARG A CA 1
ATOM 984 C C . ARG A 1 121 ? -2.432 -3.446 4.886 1.00 97.94 121 ARG A C 1
ATOM 986 O O . ARG A 1 121 ? -3.499 -3.334 5.493 1.00 97.94 121 ARG A O 1
ATOM 993 N N . LYS A 1 122 ? -1.546 -4.407 5.164 1.00 97.06 122 LYS A N 1
ATOM 994 C CA . LYS A 1 122 ? -1.748 -5.412 6.214 1.00 97.06 122 LYS A CA 1
ATOM 995 C C . LYS A 1 122 ? -1.958 -4.751 7.575 1.00 97.06 122 LYS A C 1
ATOM 997 O O . LYS A 1 122 ? -2.951 -5.029 8.236 1.00 97.06 122 LYS A O 1
ATOM 1002 N N . ARG A 1 123 ? -1.071 -3.829 7.951 1.00 96.38 123 ARG A N 1
ATOM 1003 C CA . ARG A 1 123 ? -1.115 -3.143 9.249 1.00 96.38 123 ARG A CA 1
ATOM 1004 C C . ARG A 1 123 ? -2.389 -2.320 9.436 1.00 96.38 123 ARG A C 1
ATOM 1006 O O . ARG A 1 123 ? -2.999 -2.356 10.500 1.00 96.38 123 ARG A O 1
ATOM 1013 N N . LEU A 1 124 ? -2.804 -1.593 8.399 1.00 96.88 124 LEU A N 1
ATOM 1014 C CA . LEU A 1 124 ? -4.047 -0.820 8.412 1.00 96.88 124 LEU A CA 1
ATOM 1015 C C . LEU A 1 124 ? -5.281 -1.724 8.511 1.00 96.88 124 LEU A C 1
ATOM 1017 O O . LEU A 1 124 ? -6.206 -1.412 9.256 1.00 96.88 124 LEU A O 1
ATOM 1021 N N . THR A 1 125 ? -5.273 -2.854 7.801 1.00 96.25 125 THR A N 1
ATOM 1022 C CA . THR A 1 125 ? -6.365 -3.837 7.836 1.00 96.25 125 THR A CA 1
ATOM 1023 C C . THR A 1 125 ? -6.499 -4.472 9.217 1.00 96.25 125 THR A C 1
ATOM 1025 O O . THR A 1 125 ? -7.603 -4.552 9.747 1.00 96.25 125 THR A O 1
ATOM 1028 N N . GLU A 1 126 ? -5.385 -4.881 9.824 1.00 95.38 126 GLU A N 1
ATOM 1029 C CA . GLU A 1 126 ? -5.362 -5.441 11.180 1.00 95.38 126 GLU A CA 1
ATOM 1030 C C . GLU A 1 126 ? -5.891 -4.428 12.206 1.00 95.38 126 GLU A C 1
ATOM 1032 O O . GLU A 1 126 ? -6.767 -4.755 13.005 1.00 95.38 126 GLU A O 1
ATOM 1037 N N . ALA A 1 127 ? -5.441 -3.171 12.130 1.00 94.50 127 ALA A N 1
ATOM 1038 C CA . ALA A 1 127 ? -5.915 -2.114 13.022 1.00 94.50 127 ALA A CA 1
ATOM 1039 C C . ALA A 1 127 ? -7.420 -1.823 12.866 1.00 94.50 127 ALA A C 1
ATOM 1041 O O . ALA A 1 127 ? -8.104 -1.555 13.856 1.00 94.50 127 ALA A O 1
ATOM 1042 N N . GLU A 1 128 ? -7.951 -1.870 11.640 1.00 94.56 128 GLU A N 1
ATOM 1043 C CA . GLU A 1 128 ? -9.386 -1.695 11.396 1.00 94.56 128 GLU A CA 1
ATOM 1044 C C . GLU A 1 128 ? -10.201 -2.865 11.965 1.00 94.56 128 GLU A C 1
ATOM 1046 O O . GLU A 1 128 ? -11.213 -2.636 12.624 1.00 94.56 128 GLU A O 1
ATOM 1051 N N . GLN A 1 129 ? -9.727 -4.105 11.806 1.00 95.25 129 GLN A N 1
ATOM 1052 C CA . GLN A 1 129 ? -10.378 -5.296 12.364 1.00 95.25 129 GLN A CA 1
ATOM 1053 C C . GLN A 1 129 ? -10.407 -5.286 13.899 1.00 95.25 129 GLN A C 1
ATOM 1055 O O . GLN A 1 129 ? -11.422 -5.625 14.511 1.00 95.25 129 GLN A O 1
ATOM 1060 N N . GLU A 1 130 ? -9.305 -4.891 14.543 1.00 93.44 130 GLU A N 1
ATOM 1061 C CA . GLU A 1 130 ? -9.249 -4.747 16.002 1.00 93.44 130 GLU A CA 1
ATOM 1062 C C . GLU A 1 130 ? -10.240 -3.694 16.501 1.00 93.44 130 GLU A C 1
ATOM 1064 O O . GLU A 1 130 ? -10.930 -3.906 17.504 1.00 93.44 130 GLU A O 1
ATOM 1069 N N . TRP A 1 131 ? -10.339 -2.573 15.785 1.00 92.44 131 TRP A N 1
ATOM 1070 C CA . TRP A 1 131 ? -11.290 -1.521 16.110 1.00 92.44 131 TRP A CA 1
ATOM 1071 C C . TRP A 1 131 ? -12.738 -1.977 15.942 1.00 92.44 131 TRP A C 1
ATOM 1073 O O . TRP A 1 131 ? -13.534 -1.787 16.858 1.00 92.44 131 TRP A O 1
ATOM 1083 N N . GLU A 1 132 ? -13.069 -2.628 14.827 1.00 93.50 132 GLU A N 1
ATOM 1084 C CA . GLU A 1 132 ? -14.406 -3.171 14.573 1.00 93.50 132 GLU A CA 1
ATOM 1085 C C . GLU A 1 132 ? -14.817 -4.169 15.666 1.00 93.50 132 GLU A C 1
ATOM 1087 O O . GLU A 1 132 ? -15.927 -4.111 16.208 1.00 93.50 132 GLU A O 1
ATOM 1092 N N . LYS A 1 133 ? -13.896 -5.049 16.073 1.00 95.81 133 LYS A N 1
ATOM 1093 C CA . LYS A 1 133 ? -14.124 -5.978 17.184 1.00 95.81 133 LYS A CA 1
ATOM 1094 C C . LYS A 1 133 ? -14.416 -5.238 18.491 1.00 95.81 133 LYS A C 1
ATOM 1096 O O . LYS A 1 133 ? -15.345 -5.619 19.211 1.00 95.81 133 LYS A O 1
ATOM 1101 N N . LEU A 1 134 ? -13.643 -4.197 18.808 1.00 93.12 134 LEU A N 1
ATOM 1102 C CA . LEU A 1 134 ? -13.852 -3.386 20.007 1.00 93.12 134 LEU A CA 1
ATOM 1103 C C . LEU A 1 134 ? -15.222 -2.703 19.978 1.00 93.12 134 LEU A C 1
ATOM 1105 O O . LEU A 1 134 ? -15.968 -2.806 20.951 1.00 93.12 134 LEU A O 1
ATOM 1109 N N . THR A 1 135 ? -15.580 -2.052 18.871 1.00 93.06 135 THR A N 1
ATOM 1110 C CA . THR A 1 135 ? -16.864 -1.354 18.748 1.00 93.06 135 THR A CA 1
ATOM 1111 C C . THR A 1 135 ? -18.038 -2.319 18.857 1.00 93.06 135 THR A C 1
ATOM 1113 O O . THR A 1 135 ? -18.971 -2.043 19.601 1.00 93.06 135 THR A O 1
ATOM 1116 N N . ASN A 1 136 ? -17.960 -3.490 18.220 1.00 95.81 136 ASN A N 1
ATOM 1117 C CA . ASN A 1 136 ? -19.015 -4.504 18.294 1.00 95.81 136 ASN A CA 1
ATOM 1118 C C . ASN A 1 136 ? -19.185 -5.048 19.720 1.00 95.81 136 ASN A C 1
ATOM 1120 O O . ASN A 1 136 ? -20.310 -5.244 20.188 1.00 95.81 136 ASN A O 1
ATOM 1124 N N . THR A 1 137 ? -18.073 -5.248 20.432 1.00 95.88 137 THR A N 1
ATOM 1125 C CA . T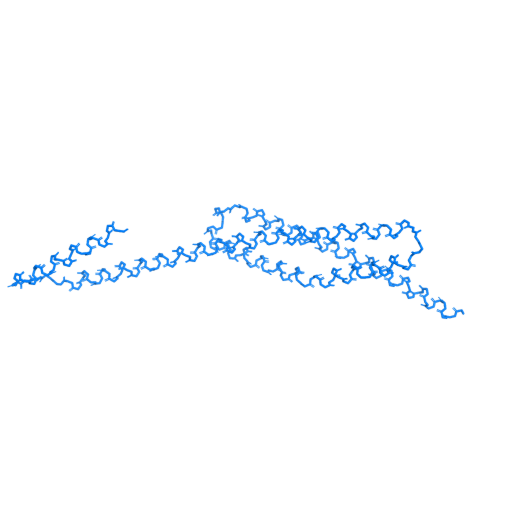HR A 1 137 ? -18.083 -5.690 21.834 1.00 95.88 137 THR A CA 1
ATOM 1126 C C . THR A 1 137 ? -18.725 -4.634 22.733 1.00 95.88 137 THR A C 1
ATOM 1128 O O . THR A 1 137 ? -19.611 -4.955 23.521 1.00 95.88 137 THR A O 1
ATOM 1131 N N . LEU A 1 138 ? -18.330 -3.365 22.580 1.00 95.38 138 LEU A N 1
ATOM 1132 C CA . LEU A 1 138 ? -18.891 -2.256 23.353 1.00 95.38 138 LEU A CA 1
ATOM 1133 C C . LEU A 1 138 ? -20.383 -2.058 23.072 1.00 95.38 138 LEU A C 1
ATOM 1135 O O . LEU A 1 138 ? -21.157 -1.917 24.013 1.00 95.38 138 LEU A O 1
ATOM 1139 N N . SER A 1 139 ? -20.809 -2.097 21.809 1.00 95.88 139 SER A N 1
ATOM 1140 C CA . SER A 1 139 ? -22.227 -1.999 21.445 1.00 95.88 139 SER A CA 1
ATOM 1141 C C . SER A 1 139 ? -23.055 -3.139 22.038 1.00 95.88 139 SER A C 1
ATOM 1143 O O . SER A 1 139 ? -24.145 -2.895 22.551 1.00 95.88 139 SER A O 1
ATOM 1145 N N . SER A 1 140 ? -22.527 -4.367 22.024 1.00 95.56 140 SER A N 1
ATOM 1146 C CA . SER A 1 140 ? -23.198 -5.524 22.631 1.00 95.56 140 SER A CA 1
ATOM 1147 C C . SER A 1 140 ? -23.337 -5.364 24.146 1.00 95.56 140 SER A C 1
ATOM 1149 O O . SER A 1 140 ? -24.403 -5.628 24.698 1.00 95.56 140 SER A O 1
ATOM 1151 N N . LEU A 1 141 ? -22.283 -4.883 24.816 1.00 94.25 141 LEU A N 1
ATOM 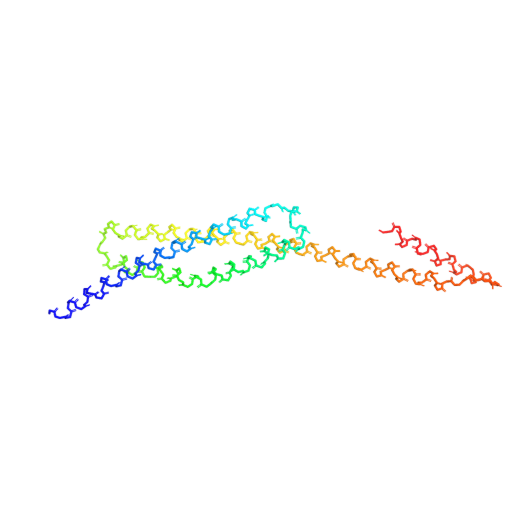1152 C CA . LEU A 1 141 ? -22.304 -4.621 26.253 1.00 94.25 141 LEU A CA 1
ATOM 1153 C C . LEU A 1 141 ? -23.301 -3.512 26.615 1.00 94.25 141 LEU A C 1
ATOM 1155 O O . LEU A 1 141 ? -24.048 -3.662 27.576 1.00 94.25 141 LEU A O 1
ATOM 1159 N N . ILE A 1 142 ? -23.347 -2.426 25.839 1.00 94.12 142 ILE A N 1
ATOM 1160 C CA . ILE A 1 142 ? -24.321 -1.343 26.038 1.00 94.12 142 ILE A CA 1
ATOM 1161 C C . ILE A 1 142 ? -25.748 -1.886 25.918 1.00 94.12 142 ILE A C 1
ATOM 1163 O O . ILE A 1 142 ? -26.549 -1.660 26.820 1.00 94.12 142 ILE A O 1
ATOM 1167 N N . GLY A 1 143 ? -26.048 -2.655 24.865 1.00 94.19 143 GLY A N 1
ATOM 1168 C CA . GLY A 1 143 ? -27.368 -3.270 24.693 1.00 94.19 143 GLY A CA 1
ATOM 1169 C C . GLY A 1 143 ? -27.741 -4.195 25.855 1.00 94.19 143 GLY A C 1
ATOM 1170 O O . GLY A 1 143 ? -28.846 -4.110 26.385 1.00 94.19 143 GLY A O 1
ATOM 1171 N N . TRP A 1 144 ? -26.794 -5.013 26.323 1.00 93.62 144 TRP A N 1
ATOM 1172 C CA . TRP A 1 144 ? -27.002 -5.873 27.488 1.00 93.62 144 TRP A CA 1
ATOM 1173 C C . TRP A 1 144 ? -27.309 -5.070 28.762 1.00 93.62 144 TRP A C 1
ATOM 1175 O O . TRP A 1 144 ? -28.255 -5.400 29.478 1.00 93.62 144 TRP A O 1
ATOM 1185 N N . ILE A 1 145 ? -26.566 -3.987 29.029 1.00 92.06 145 ILE A N 1
ATOM 1186 C CA . ILE A 1 145 ? -26.814 -3.103 30.181 1.00 92.06 145 ILE A CA 1
ATOM 1187 C C . ILE A 1 145 ? -28.199 -2.456 30.077 1.00 92.06 145 ILE A C 1
ATOM 1189 O O . ILE A 1 145 ? -28.925 -2.388 31.070 1.00 92.06 145 ILE A O 1
ATOM 1193 N N . GLU A 1 146 ? -28.584 -1.979 28.893 1.00 93.06 146 GLU A N 1
ATOM 1194 C CA . GLU A 1 146 ? -29.895 -1.367 28.667 1.00 93.06 146 GLU A CA 1
ATOM 1195 C C . GLU A 1 146 ? -31.037 -2.355 28.913 1.00 93.06 146 GLU A C 1
ATOM 1197 O O . GLU A 1 146 ? -32.022 -2.004 29.566 1.00 93.06 146 GLU A O 1
ATOM 1202 N N . ASP A 1 147 ? -30.908 -3.591 28.434 1.00 91.62 147 ASP A N 1
ATOM 1203 C CA . ASP A 1 147 ? -31.926 -4.621 28.619 1.00 91.62 147 ASP A CA 1
ATOM 1204 C C . ASP A 1 147 ? -32.017 -5.070 30.079 1.00 91.62 147 ASP A C 1
ATOM 1206 O O . ASP A 1 147 ? -33.118 -5.103 30.633 1.00 91.62 147 ASP A O 1
ATOM 1210 N N . LYS A 1 148 ? -30.885 -5.284 30.762 1.00 86.81 148 LYS A N 1
ATOM 1211 C CA . LYS A 1 148 ? -30.881 -5.565 32.208 1.00 86.81 148 LYS A CA 1
ATOM 1212 C C . LYS A 1 148 ? -31.468 -4.425 33.028 1.00 86.81 148 LYS A C 1
ATOM 1214 O O . LYS A 1 148 ? -32.236 -4.677 33.955 1.00 86.81 148 LYS A O 1
ATOM 1219 N N . SER A 1 149 ? -31.176 -3.177 32.672 1.00 87.06 149 SER A N 1
ATOM 1220 C CA . SER A 1 149 ? -31.765 -2.004 33.321 1.00 87.06 149 SER A CA 1
ATOM 1221 C C . SER A 1 149 ? -33.288 -1.971 33.151 1.00 87.06 149 SER A C 1
ATOM 1223 O O . SER A 1 149 ? -34.013 -1.777 34.128 1.00 87.06 149 SER A O 1
ATOM 1225 N N . LYS A 1 150 ? -33.803 -2.248 31.943 1.00 88.56 150 LYS A N 1
ATOM 1226 C CA . LYS A 1 150 ? -35.253 -2.372 31.703 1.00 88.56 150 LYS A CA 1
ATOM 1227 C C . LYS A 1 150 ? -35.869 -3.512 32.511 1.00 88.56 150 LYS A C 1
ATOM 1229 O O . LYS A 1 150 ? -36.923 -3.309 33.108 1.00 88.56 150 LYS A O 1
ATOM 1234 N N . GLU A 1 151 ? -35.230 -4.683 32.552 1.00 86.19 151 GLU A N 1
ATOM 1235 C CA . GLU A 1 151 ? -35.704 -5.817 33.353 1.00 86.19 151 GLU A CA 1
ATOM 1236 C C . GLU A 1 151 ? -35.759 -5.459 34.844 1.00 86.19 151 GLU A C 1
ATOM 1238 O O . GLU A 1 151 ? -36.771 -5.723 35.488 1.00 86.19 151 GLU A O 1
ATOM 1243 N N . MET A 1 152 ? -34.721 -4.805 35.382 1.00 80.44 152 MET A N 1
ATOM 1244 C CA . MET A 1 152 ? -34.689 -4.334 36.772 1.00 80.44 152 MET A CA 1
ATOM 1245 C C . MET A 1 152 ? -35.787 -3.306 37.057 1.00 80.44 152 MET A C 1
ATOM 1247 O O . MET A 1 152 ? -36.465 -3.414 38.073 1.00 80.44 152 MET A O 1
ATOM 1251 N N . LEU A 1 153 ? -35.998 -2.330 36.169 1.00 81.19 153 LEU A N 1
ATOM 1252 C CA . LEU A 1 153 ? -37.058 -1.327 36.322 1.00 81.19 153 LEU A CA 1
ATOM 1253 C C . LEU A 1 153 ? -38.464 -1.936 36.225 1.00 81.19 153 LEU A C 1
ATOM 1255 O O . LEU A 1 153 ? -39.392 -1.444 36.866 1.00 81.19 153 LEU A O 1
ATOM 1259 N N . ALA A 1 154 ? -38.634 -3.005 35.443 1.00 81.00 154 ALA A N 1
ATOM 1260 C CA . ALA A 1 154 ? -39.895 -3.733 35.338 1.00 81.00 154 ALA A CA 1
ATOM 1261 C C . ALA A 1 154 ? -40.222 -4.556 36.600 1.00 81.00 154 ALA A C 1
ATOM 1263 O O . ALA A 1 154 ? -41.384 -4.919 36.804 1.00 81.00 154 ALA A O 1
ATOM 1264 N N . GLN A 1 155 ? -39.239 -4.830 37.467 1.00 71.06 155 GLN A N 1
ATOM 1265 C CA . GLN A 1 155 ? -39.480 -5.457 38.766 1.00 71.06 155 GLN A CA 1
ATOM 1266 C C . GLN A 1 155 ? -40.199 -4.467 39.698 1.00 71.06 155 GLN A C 1
ATOM 1268 O O . GLN A 1 155 ? -39.577 -3.641 40.364 1.00 71.06 155 GLN A O 1
ATOM 1273 N N . GLN A 1 156 ? -41.528 -4.550 39.776 1.00 60.31 156 GLN A N 1
ATOM 1274 C CA . GLN A 1 156 ? -42.292 -3.792 40.772 1.00 60.31 156 GLN A CA 1
ATOM 1275 C C . GLN A 1 156 ? -42.051 -4.339 42.194 1.00 60.31 156 GLN A C 1
ATOM 1277 O O . GLN A 1 156 ? -41.761 -5.530 42.349 1.00 60.31 156 GLN A O 1
ATOM 1282 N N . PRO A 1 157 ? -42.196 -3.519 43.257 1.00 59.56 157 PRO A N 1
ATOM 1283 C CA . PRO A 1 157 ? -42.120 -4.002 44.632 1.00 59.56 157 PRO A CA 1
ATOM 1284 C C . PRO A 1 157 ? -43.222 -5.032 44.865 1.00 59.56 157 PRO A C 1
ATOM 1286 O O . PRO A 1 157 ? -44.412 -4.724 44.767 1.00 59.56 157 PRO A O 1
ATOM 1289 N N . VAL A 1 158 ? -42.838 -6.268 45.169 1.00 57.09 158 VAL A N 1
ATOM 1290 C CA . VAL A 1 158 ? -43.806 -7.347 45.312 1.00 57.09 158 VAL A CA 1
ATOM 1291 C C . VAL A 1 158 ? -44.401 -7.329 46.718 1.00 57.09 158 VAL A C 1
ATOM 1293 O O . VAL A 1 158 ? -43.895 -7.952 47.648 1.00 57.09 158 VAL A O 1
ATOM 1296 N N . GLY A 1 159 ? -45.484 -6.574 46.893 1.00 57.94 159 GLY A N 1
ATOM 1297 C CA . GLY A 1 159 ? -46.259 -6.556 48.129 1.00 57.94 159 GLY A CA 1
ATOM 1298 C C . GLY A 1 159 ? -47.287 -7.689 48.166 1.00 57.94 159 GLY A C 1
ATOM 1299 O O . GLY A 1 159 ? -48.257 -7.656 47.416 1.00 57.94 159 GLY A O 1
ATOM 1300 N N . GLY A 1 160 ? -47.109 -8.669 49.061 1.00 61.12 160 GLY A N 1
ATOM 1301 C CA . GLY A 1 160 ? -48.219 -9.506 49.553 1.00 61.12 160 GLY A CA 1
ATOM 1302 C C . GLY A 1 160 ? -48.122 -11.027 49.370 1.00 61.12 160 GLY A C 1
ATOM 1303 O O .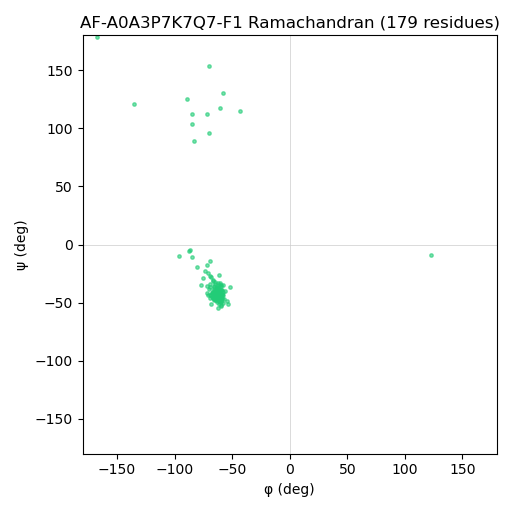 GLY A 1 160 ? -48.930 -11.735 49.963 1.00 61.12 160 GLY A O 1
ATOM 1304 N N . SER A 1 161 ? -47.149 -11.561 48.620 1.00 74.12 161 SER A N 1
ATOM 1305 C CA . SER A 1 161 ? -46.996 -13.014 48.403 1.00 74.12 161 SER A CA 1
ATOM 1306 C C . SER A 1 161 ? -45.541 -13.477 48.544 1.00 74.12 161 SER A C 1
ATOM 1308 O O . SER A 1 161 ? -44.663 -13.035 47.802 1.00 74.12 161 SER A O 1
ATOM 1310 N N . LEU A 1 162 ? -45.292 -14.405 49.479 1.00 71.75 162 LEU A N 1
ATOM 1311 C CA . LEU A 1 162 ? -43.960 -14.954 49.775 1.00 71.75 162 LEU A CA 1
ATOM 1312 C C . LEU A 1 162 ? -43.321 -15.642 48.558 1.00 71.75 162 LEU A C 1
ATOM 1314 O O . LEU A 1 162 ? -42.129 -15.475 48.322 1.00 71.75 162 LEU A O 1
ATOM 1318 N N . SER A 1 163 ? -44.102 -16.376 47.759 1.00 76.25 163 SER A N 1
ATOM 1319 C CA . SER A 1 163 ? -43.596 -17.065 46.562 1.00 76.25 163 SER A CA 1
ATOM 1320 C C . SER A 1 163 ? -43.054 -16.085 45.521 1.00 76.25 163 SER A C 1
ATOM 1322 O O . SER A 1 163 ? -42.038 -16.343 44.880 1.00 76.25 163 SER A O 1
ATOM 1324 N N . THR A 1 164 ? -43.697 -14.930 45.397 1.00 75.25 164 THR A N 1
ATOM 1325 C CA . THR A 1 164 ? -43.353 -13.903 44.421 1.00 75.25 164 THR A CA 1
ATOM 1326 C C . THR A 1 164 ? -42.117 -13.104 44.864 1.00 75.25 164 THR A C 1
ATOM 1328 O O . THR A 1 164 ? -41.260 -12.798 44.039 1.00 75.2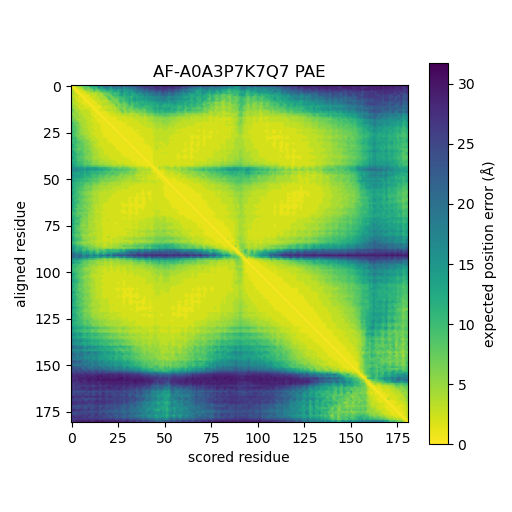5 164 THR A O 1
ATOM 1331 N N . VAL A 1 165 ? -41.951 -12.876 46.175 1.00 76.44 165 VAL A N 1
ATOM 1332 C CA . VAL A 1 165 ? -40.712 -12.326 46.766 1.00 76.44 165 VAL A CA 1
ATOM 1333 C C . VAL A 1 165 ? -39.534 -13.298 46.608 1.00 76.44 165 VAL A C 1
ATOM 1335 O O . VAL A 1 165 ? -38.432 -12.880 46.254 1.00 76.44 165 VAL A O 1
ATOM 1338 N N . MET A 1 166 ? -39.744 -14.605 46.815 1.00 78.19 166 MET A N 1
ATOM 1339 C CA . MET A 1 166 ? -38.696 -15.617 46.609 1.00 78.19 166 MET A CA 1
ATOM 1340 C C . MET A 1 166 ? -38.254 -15.701 45.140 1.00 78.19 166 MET A C 1
ATOM 1342 O O . MET A 1 166 ? -37.057 -15.805 44.874 1.00 78.19 166 MET A O 1
ATOM 1346 N N . ALA A 1 167 ? -39.192 -15.609 44.190 1.00 79.75 167 ALA A N 1
ATOM 1347 C CA . ALA A 1 167 ? -38.882 -15.573 42.761 1.00 79.75 167 ALA A CA 1
ATOM 1348 C C . ALA A 1 167 ? -38.064 -14.326 42.377 1.00 79.75 167 ALA A C 1
ATOM 1350 O O . ALA A 1 167 ? -37.066 -14.446 41.666 1.00 79.75 167 ALA A O 1
ATOM 1351 N N . GLN A 1 168 ? -38.422 -13.151 42.908 1.00 76.75 168 GLN A N 1
ATOM 1352 C CA . GLN A 1 168 ? -37.657 -11.917 42.705 1.00 76.75 168 GLN A CA 1
ATOM 1353 C C . GLN A 1 168 ? -36.235 -12.020 43.285 1.00 76.75 168 GLN A C 1
ATOM 1355 O O . GLN A 1 168 ? -35.271 -11.626 42.633 1.00 76.75 168 GLN A O 1
ATOM 1360 N N . GLY A 1 169 ? -36.077 -12.605 44.477 1.00 79.69 169 GLY A N 1
ATOM 1361 C CA . GLY A 1 169 ? -34.765 -12.834 45.091 1.00 79.69 169 GLY A CA 1
ATOM 1362 C C . GLY A 1 169 ? -33.876 -13.800 44.298 1.00 79.69 169 GLY A C 1
ATOM 1363 O O . GLY A 1 169 ? -32.675 -13.567 44.168 1.00 79.69 169 GLY A O 1
ATOM 1364 N N . ALA A 1 170 ? -34.458 -14.860 43.729 1.00 82.56 170 ALA A N 1
ATOM 1365 C CA . ALA A 1 170 ? -33.737 -15.778 42.847 1.00 82.56 170 ALA A CA 1
ATOM 1366 C C . ALA A 1 170 ? -33.287 -15.089 41.548 1.00 82.56 170 ALA A C 1
ATOM 1368 O O . ALA A 1 170 ? -32.156 -15.292 41.110 1.00 82.56 170 ALA A O 1
ATOM 1369 N N . TRP A 1 171 ? -34.143 -14.241 40.969 1.00 80.81 171 TRP A N 1
ATOM 1370 C CA . TRP A 1 171 ? -33.815 -13.456 39.780 1.00 80.81 171 TRP A CA 1
ATOM 1371 C C . TRP A 1 171 ? -32.680 -12.453 40.043 1.00 80.81 171 TRP A C 1
ATOM 1373 O O . TRP A 1 171 ? -31.710 -12.438 39.289 1.00 80.81 171 TRP A O 1
ATOM 1383 N N . MET A 1 172 ? -32.730 -11.695 41.148 1.00 78.88 172 MET A N 1
ATOM 1384 C CA . MET A 1 172 ? -31.658 -10.754 41.520 1.00 78.88 172 MET A CA 1
ATOM 1385 C C . MET A 1 172 ? -30.307 -11.455 41.704 1.00 78.88 172 MET A C 1
ATOM 1387 O O . MET A 1 172 ? -29.306 -10.983 41.176 1.00 78.88 172 MET A O 1
ATOM 1391 N N . LYS A 1 173 ? -30.284 -12.620 42.369 1.00 82.56 173 LYS A N 1
ATOM 1392 C CA . LYS A 1 173 ? -29.065 -13.438 42.497 1.00 82.56 173 LYS A CA 1
ATOM 1393 C C . LYS A 1 173 ? -28.496 -13.880 41.150 1.00 82.56 173 LYS A C 1
ATOM 1395 O O . LYS A 1 173 ? -27.284 -14.017 41.014 1.00 82.56 173 LYS A O 1
ATOM 1400 N N . ASN A 1 174 ? -29.359 -14.161 40.176 1.00 84.75 174 ASN A N 1
ATOM 1401 C CA . ASN A 1 174 ? -28.910 -14.560 38.848 1.00 84.75 174 ASN A CA 1
ATOM 1402 C C . ASN A 1 174 ? -28.304 -13.377 38.081 1.00 84.75 174 ASN A C 1
ATOM 1404 O O . ASN A 1 174 ? -27.256 -13.535 37.469 1.00 84.75 174 ASN A O 1
ATOM 1408 N N . VAL A 1 175 ? -28.914 -12.190 38.167 1.00 78.94 175 VAL A N 1
ATOM 1409 C CA . VAL A 1 175 ? -28.356 -10.962 37.572 1.00 78.94 175 VAL A CA 1
ATOM 1410 C C . VAL A 1 175 ? -27.011 -10.599 38.204 1.00 78.94 175 VAL A C 1
ATOM 1412 O O . VAL A 1 175 ? -26.074 -10.286 37.481 1.00 78.94 175 VAL A O 1
ATOM 1415 N N . GLU A 1 176 ? -26.886 -10.702 39.529 1.00 77.38 176 GLU A N 1
ATOM 1416 C CA . GLU A 1 176 ? -25.628 -10.455 40.249 1.00 77.38 176 GLU A CA 1
ATOM 1417 C C . GLU A 1 176 ? -24.515 -11.394 39.763 1.00 77.38 176 GLU A C 1
ATOM 1419 O O . GLU A 1 176 ? -23.417 -10.952 39.443 1.00 77.38 176 GLU A O 1
ATOM 1424 N N . LYS A 1 177 ? -24.838 -12.676 39.572 1.00 82.44 177 LYS A N 1
ATOM 1425 C CA . LYS A 1 177 ? -23.903 -13.658 39.019 1.00 82.44 177 LYS A CA 1
ATOM 1426 C C . LYS A 1 177 ? -23.519 -13.373 37.563 1.00 82.44 177 LYS A C 1
ATOM 1428 O O . LYS A 1 177 ? -22.384 -13.627 37.182 1.00 82.44 177 LYS A O 1
ATOM 1433 N N . GLU A 1 178 ? -24.447 -12.880 36.745 1.00 80.06 178 GLU A N 1
ATOM 1434 C CA . GLU A 1 178 ? -24.169 -12.482 35.357 1.00 80.06 178 GLU A CA 1
ATOM 1435 C C . GLU A 1 178 ? -23.318 -11.203 35.269 1.00 80.06 178 GLU A C 1
ATOM 1437 O O . GLU A 1 178 ? -22.630 -11.017 34.273 1.00 80.06 178 GLU A O 1
ATOM 1442 N N . MET A 1 179 ? -23.331 -10.344 36.296 1.00 70.94 179 MET A N 1
ATOM 1443 C CA . MET A 1 179 ? -22.482 -9.147 36.386 1.00 70.94 179 MET A CA 1
ATOM 1444 C C . MET A 1 179 ? -21.043 -9.432 36.853 1.00 70.94 179 MET A C 1
ATOM 1446 O O . MET A 1 179 ? -20.171 -8.586 36.663 1.00 70.94 179 MET A O 1
ATOM 1450 N N . GLU A 1 180 ? -20.795 -10.577 37.493 1.00 72.56 180 GLU A N 1
ATOM 1451 C CA . GLU A 1 180 ? -19.478 -10.971 38.023 1.00 72.56 180 GLU A CA 1
ATOM 1452 C C . GLU A 1 180 ? -18.579 -11.706 37.005 1.00 72.56 180 GLU A C 1
ATOM 1454 O O . GLU A 1 180 ? -17.424 -12.004 37.320 1.00 72.56 180 GLU A O 1
ATOM 1459 N N . VAL A 1 181 ? -19.093 -12.015 35.808 1.00 51.81 181 VAL A N 1
ATOM 1460 C CA . VAL A 1 181 ? -18.404 -12.761 34.731 1.00 51.81 181 VAL A CA 1
ATOM 1461 C C . VAL A 1 181 ? -17.906 -11.814 33.646 1.00 51.81 181 VAL A C 1
ATOM 1463 O O . VAL A 1 181 ? -16.750 -12.008 33.204 1.00 51.81 181 VAL A O 1
#

pLDDT: mean 88.52, std 10.22, range [51.81, 98.25]

Solvent-accessible surface area (backbone atoms only — not comparable to full-atom values): 9993 Å² total; per-residue (Å²): 112,71,66,64,51,54,53,51,53,52,53,53,48,56,51,52,53,47,55,52,56,44,49,54,48,53,53,49,54,48,55,52,41,52,55,48,50,52,51,42,59,64,63,64,43,69,75,58,51,68,39,66,68,56,37,52,52,50,52,52,51,49,51,52,52,51,53,53,48,63,69,43,51,62,53,53,53,50,49,54,52,51,50,50,53,53,41,69,73,44,78,93,48,73,67,41,55,50,55,51,51,51,51,52,53,51,53,49,50,49,52,53,44,54,51,51,51,50,54,44,52,50,54,53,50,53,48,50,51,54,48,52,52,50,52,53,51,51,52,52,51,50,52,50,51,53,50,50,50,51,56,56,70,66,57,67,86,71,82,88,48,71,70,59,44,51,50,51,53,56,50,52,55,51,53,54,56,66,71,75,112